Protein AF-A0A5D6XPL4-F1 (afdb_monomer)

Nearest PDB structures (foldseek):
  6yal-assembly1_X  TM=5.659E-01  e=4.174E-01  Oryctolagus cuniculus

Secondary structure (DSSP, 8-state):
-PPPTTSS------HHHHHHHHHHHHHHHHHHHHHHHHHHHTTT---TTTEEEEEEETTEEEEEE-HHHHTTS----HHHHT-TT-TT-----------------------------------------PPPP-TTB-TTT--B---SSSS----EEE-TTT--EEEGGGEEEEEEEEEE-TTS-EEEEEEEEE---------

Solvent-accessible surface area (backbone atoms only — not comparable to full-atom values): 13877 Å² total; per-residue (Å²): 122,81,74,59,91,76,73,64,73,86,82,83,72,53,73,68,52,50,52,48,52,52,51,52,54,51,48,55,51,51,52,53,48,52,53,50,51,50,34,54,74,57,72,66,59,77,65,65,90,46,37,45,79,76,48,74,57,93,93,47,73,43,68,42,77,36,71,80,47,60,67,73,72,51,74,68,58,76,78,62,65,76,57,83,72,75,83,85,79,80,89,81,87,85,83,84,88,86,91,81,88,83,86,91,79,90,86,84,88,86,86,86,82,88,84,87,81,84,86,83,91,84,87,87,80,90,84,81,89,68,80,76,74,70,91,45,41,11,80,55,75,66,47,70,57,77,78,81,91,70,98,72,84,69,53,74,42,55,14,70,73,79,63,49,56,23,40,56,91,31,44,43,79,45,77,40,77,78,47,70,45,96,88,67,50,71,42,69,45,79,44,38,32,63,50,84,55,88,77,78,81,76,128

Structure (mmCIF, N/CA/C/O backbone):
data_AF-A0A5D6XPL4-F1
#
_entry.id   AF-A0A5D6XPL4-F1
#
loop_
_atom_site.group_PDB
_atom_site.id
_atom_site.type_symbol
_atom_site.label_atom_id
_atom_site.label_alt_id
_atom_site.label_comp_id
_atom_site.label_asym_id
_atom_site.label_entity_id
_atom_site.label_seq_id
_atom_site.pdbx_PDB_ins_code
_atom_site.Cartn_x
_atom_site.Cartn_y
_atom_site.Cartn_z
_atom_site.occupancy
_atom_site.B_iso_or_equiv
_atom_site.auth_seq_id
_atom_site.auth_comp_id
_atom_site.auth_asym_id
_atom_site.auth_atom_id
_atom_site.pdbx_PDB_model_num
ATOM 1 N N . MET A 1 1 ? 9.695 -20.838 4.519 1.00 50.19 1 MET A N 1
ATOM 2 C CA . MET A 1 1 ? 9.936 -20.947 3.066 1.00 50.19 1 MET A CA 1
ATOM 3 C C . MET A 1 1 ? 11.032 -19.948 2.769 1.00 50.19 1 MET A C 1
ATOM 5 O O . MET A 1 1 ? 10.790 -18.769 2.986 1.00 50.19 1 MET A O 1
ATOM 9 N N . ARG A 1 2 ? 12.244 -20.400 2.437 1.00 66.56 2 ARG A N 1
ATOM 10 C CA . ARG A 1 2 ? 13.233 -19.500 1.838 1.00 66.56 2 ARG A CA 1
ATOM 11 C C . ARG A 1 2 ? 12.831 -19.371 0.374 1.00 66.56 2 ARG A C 1
ATOM 13 O O . ARG A 1 2 ? 12.547 -20.394 -0.250 1.00 66.56 2 ARG A O 1
ATOM 20 N N . LEU A 1 3 ? 12.660 -18.141 -0.101 1.00 71.06 3 LEU A N 1
ATOM 21 C CA . LEU A 1 3 ? 12.562 -17.906 -1.537 1.00 71.06 3 LEU A CA 1
ATOM 22 C C . LEU A 1 3 ? 13.877 -18.423 -2.148 1.00 71.06 3 LEU A C 1
ATOM 24 O O . LEU A 1 3 ? 14.915 -18.216 -1.519 1.00 71.06 3 LEU A O 1
ATOM 28 N N . PRO A 1 4 ? 13.845 -19.148 -3.280 1.00 80.94 4 PRO A N 1
ATOM 29 C CA . PRO A 1 4 ? 15.061 -19.464 -4.025 1.00 80.94 4 PRO A CA 1
ATOM 30 C C . PRO A 1 4 ? 15.897 -18.198 -4.239 1.00 80.94 4 PRO A C 1
ATOM 32 O O . PRO A 1 4 ? 15.315 -17.126 -4.396 1.00 80.94 4 PRO A O 1
ATOM 35 N N . ASP A 1 5 ? 17.225 -18.312 -4.261 1.00 73.00 5 ASP A N 1
ATOM 36 C CA . ASP A 1 5 ? 18.104 -17.137 -4.392 1.00 73.00 5 ASP A CA 1
ATOM 37 C C . ASP A 1 5 ? 17.846 -16.348 -5.696 1.00 73.00 5 ASP A C 1
ATOM 39 O O . ASP A 1 5 ? 18.024 -15.137 -5.728 1.00 73.00 5 ASP A O 1
ATOM 43 N N . GLU A 1 6 ? 17.276 -16.995 -6.719 1.00 72.69 6 GLU A N 1
ATOM 44 C CA . GLU A 1 6 ? 16.859 -16.393 -8.000 1.00 72.69 6 GLU A CA 1
ATOM 45 C C . GLU A 1 6 ? 15.400 -15.885 -8.023 1.00 72.69 6 GLU A C 1
ATOM 47 O O . GLU A 1 6 ? 14.846 -15.567 -9.074 1.00 72.69 6 GLU A O 1
ATOM 52 N N . ALA A 1 7 ? 14.705 -15.854 -6.882 1.00 80.06 7 ALA A N 1
ATOM 53 C CA . ALA A 1 7 ? 13.284 -15.492 -6.843 1.00 80.06 7 ALA A CA 1
ATOM 54 C C . ALA A 1 7 ? 13.019 -13.987 -7.028 1.00 80.06 7 ALA A C 1
ATOM 56 O O . ALA A 1 7 ? 11.875 -13.593 -7.264 1.00 80.06 7 ALA A O 1
ATOM 57 N N . MET A 1 8 ? 14.054 -13.153 -6.921 1.00 76.56 8 MET A N 1
ATOM 58 C CA . MET A 1 8 ? 14.028 -11.748 -7.319 1.00 76.56 8 MET A CA 1
ATOM 59 C C . MET A 1 8 ? 15.198 -11.492 -8.269 1.00 76.56 8 MET A C 1
ATOM 61 O O . MET A 1 8 ? 16.330 -11.390 -7.802 1.00 76.56 8 MET A O 1
ATOM 65 N N . PRO A 1 9 ? 14.942 -11.388 -9.583 1.00 82.12 9 PRO A N 1
ATOM 66 C CA . PRO A 1 9 ? 15.982 -11.074 -10.548 1.00 82.12 9 PRO A CA 1
ATOM 67 C C . PRO A 1 9 ? 16.656 -9.743 -10.214 1.00 82.12 9 PRO A C 1
ATOM 69 O O . PRO A 1 9 ? 15.981 -8.774 -9.853 1.00 82.12 9 PRO A O 1
ATOM 72 N N . THR A 1 10 ? 17.976 -9.682 -10.383 1.00 83.69 10 THR A N 1
ATOM 73 C CA . THR A 1 10 ? 18.721 -8.424 -10.316 1.00 83.69 10 THR A CA 1
ATOM 74 C C . THR A 1 10 ? 18.187 -7.472 -11.382 1.00 83.69 10 THR A C 1
ATOM 76 O O . THR A 1 10 ? 18.241 -7.759 -12.578 1.00 83.69 10 THR A O 1
ATOM 79 N N . LEU A 1 11 ? 17.645 -6.342 -10.938 1.00 87.12 11 LEU A N 1
ATOM 80 C CA . LEU A 1 11 ? 17.133 -5.300 -11.814 1.00 87.12 11 LEU A CA 1
ATOM 81 C C . LEU A 1 11 ? 18.302 -4.410 -12.248 1.00 87.12 11 LEU A C 1
ATOM 83 O O . LEU A 1 11 ? 18.904 -3.734 -11.415 1.00 87.12 11 LEU A O 1
ATOM 87 N N . TYR A 1 12 ? 18.613 -4.405 -13.540 1.00 91.69 12 TYR A N 1
ATOM 88 C CA . TYR A 1 12 ? 19.580 -3.477 -14.121 1.00 91.69 12 TYR A CA 1
ATOM 89 C C . TYR A 1 12 ? 18.816 -2.300 -14.711 1.00 91.69 12 TYR A C 1
ATOM 91 O O . TYR A 1 12 ? 18.101 -2.467 -15.696 1.00 91.69 12 TYR A O 1
ATOM 99 N N . LEU A 1 13 ? 18.946 -1.135 -14.085 1.00 94.00 13 LEU A N 1
ATOM 100 C CA . LEU A 1 13 ? 18.369 0.103 -14.588 1.00 94.00 13 LEU A CA 1
ATOM 101 C C . LEU A 1 13 ? 19.419 0.856 -15.398 1.00 94.00 13 LEU A C 1
ATOM 103 O O . LEU A 1 13 ? 20.596 0.909 -15.043 1.00 94.00 13 LEU A O 1
ATOM 107 N N . THR A 1 14 ? 18.992 1.440 -16.507 1.00 97.19 14 THR A N 1
ATOM 108 C CA . THR A 1 14 ? 19.786 2.449 -17.202 1.00 97.19 14 THR A CA 1
ATOM 109 C C . THR A 1 14 ? 19.817 3.736 -16.378 1.00 97.19 14 THR A C 1
ATOM 111 O O . THR A 1 14 ? 18.916 4.007 -15.586 1.00 97.19 14 THR A O 1
ATOM 114 N N . ARG A 1 15 ? 20.824 4.586 -16.603 1.00 97.00 15 ARG A N 1
ATOM 115 C CA . ARG A 1 15 ? 20.934 5.882 -15.914 1.00 97.00 15 ARG A CA 1
ATOM 116 C C . ARG A 1 15 ? 19.673 6.742 -16.064 1.00 97.00 15 ARG A C 1
ATOM 118 O O . ARG A 1 15 ? 19.281 7.427 -15.126 1.00 97.00 15 ARG A O 1
ATOM 125 N N . ASP A 1 16 ? 19.039 6.706 -17.233 1.00 97.25 16 ASP A N 1
ATOM 126 C CA . ASP A 1 16 ? 17.820 7.474 -17.490 1.00 97.25 16 ASP A CA 1
ATOM 127 C C . ASP A 1 16 ? 16.627 6.937 -16.689 1.00 97.25 16 ASP A C 1
ATOM 129 O O . ASP A 1 16 ? 15.829 7.721 -16.173 1.00 97.25 16 ASP A O 1
ATOM 133 N N . GLU A 1 17 ? 16.525 5.616 -16.529 1.00 97.44 17 GLU A N 1
ATOM 134 C CA . GLU A 1 17 ? 15.505 4.986 -15.686 1.00 97.44 17 GLU A CA 1
ATOM 135 C C . GLU A 1 17 ? 15.751 5.261 -14.201 1.00 97.44 17 GLU A C 1
ATOM 137 O O . GLU A 1 17 ? 14.807 5.588 -13.484 1.00 97.44 17 GLU A O 1
ATOM 142 N N . GLU A 1 18 ? 17.002 5.201 -13.739 1.00 97.50 18 GLU A N 1
ATOM 143 C CA . GLU A 1 18 ? 17.368 5.577 -12.367 1.00 97.50 18 GLU A CA 1
ATOM 144 C C . GLU A 1 18 ? 16.947 7.020 -12.065 1.00 97.50 18 GLU A C 1
ATOM 146 O O . GLU A 1 18 ? 16.253 7.277 -11.080 1.00 97.50 18 GLU A O 1
ATOM 151 N N . LEU A 1 19 ? 17.277 7.953 -12.964 1.00 97.88 19 LEU A N 1
ATOM 152 C CA . LEU A 1 19 ? 16.873 9.355 -12.849 1.00 97.88 19 LEU A CA 1
ATOM 153 C C . LEU A 1 19 ? 15.351 9.536 -12.925 1.00 97.88 19 LEU A C 1
ATOM 155 O O . LEU A 1 19 ? 14.798 10.445 -12.303 1.00 97.88 19 LEU A O 1
ATOM 159 N N . ALA A 1 20 ? 14.645 8.714 -13.705 1.00 96.81 20 A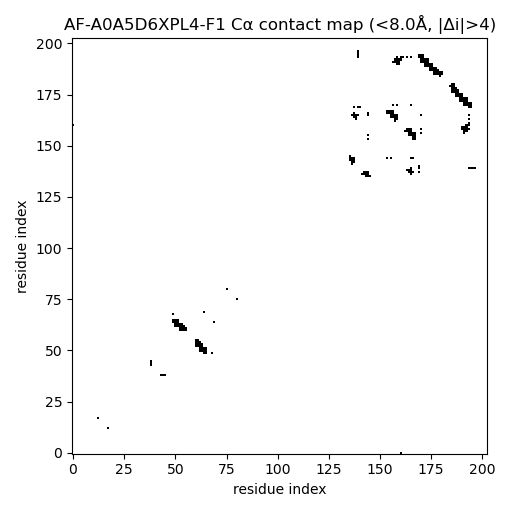LA A N 1
ATOM 160 C CA . ALA A 1 20 ? 13.186 8.738 -13.755 1.00 96.81 20 ALA A CA 1
ATOM 161 C C . ALA A 1 20 ? 12.572 8.287 -12.422 1.00 96.81 20 ALA A C 1
ATOM 163 O O . ALA A 1 20 ? 11.673 8.959 -11.914 1.00 96.81 20 ALA A O 1
ATOM 164 N N . VAL A 1 21 ? 13.090 7.209 -11.827 1.00 97.06 21 VAL A N 1
ATOM 165 C CA . VAL A 1 21 ? 12.649 6.708 -10.517 1.00 97.06 21 VAL A CA 1
ATOM 166 C C . VAL A 1 21 ? 12.937 7.727 -9.418 1.00 97.06 21 VAL A C 1
ATOM 168 O O . VAL A 1 21 ? 12.058 8.005 -8.603 1.00 97.06 21 VAL A O 1
ATOM 171 N N . GLU A 1 22 ? 14.129 8.325 -9.406 1.00 98.00 22 GLU A N 1
ATOM 172 C CA . GLU A 1 22 ? 14.501 9.350 -8.425 1.00 98.00 22 GLU A CA 1
ATOM 173 C C . GLU A 1 22 ? 13.576 10.572 -8.502 1.00 98.00 22 GLU A C 1
ATOM 175 O O . GLU A 1 22 ? 13.084 11.066 -7.481 1.00 98.00 22 GLU A O 1
ATOM 180 N N . ARG A 1 23 ? 13.289 11.040 -9.719 1.00 97.69 23 ARG A N 1
ATOM 181 C CA . ARG A 1 23 ? 12.375 12.162 -9.956 1.00 97.69 23 ARG A CA 1
ATOM 182 C C . ARG A 1 23 ? 10.966 11.864 -9.461 1.00 97.69 23 ARG A C 1
ATOM 184 O O . ARG A 1 23 ? 10.374 12.717 -8.806 1.00 97.69 23 ARG A O 1
ATOM 191 N N . GLU A 1 24 ? 10.447 10.674 -9.749 1.00 97.38 24 GLU A N 1
ATOM 192 C CA . GLU A 1 24 ? 9.116 10.262 -9.298 1.00 97.38 24 GLU A CA 1
ATOM 193 C C . GLU A 1 24 ? 9.065 10.169 -7.768 1.00 97.38 24 GLU A C 1
ATOM 195 O O . GLU A 1 24 ? 8.165 10.719 -7.135 1.00 97.38 24 GLU A O 1
ATOM 200 N N . ALA A 1 25 ? 10.078 9.556 -7.149 1.00 98.31 25 ALA A N 1
ATOM 201 C CA . ALA A 1 25 ? 10.180 9.476 -5.695 1.00 98.31 25 ALA A CA 1
ATOM 202 C C . ALA A 1 25 ? 10.211 10.874 -5.051 1.00 98.31 25 ALA A C 1
ATOM 204 O O . ALA A 1 25 ? 9.496 11.131 -4.080 1.00 98.31 25 ALA A O 1
ATOM 205 N N . SER A 1 26 ? 10.978 11.798 -5.632 1.00 97.44 26 SER A N 1
ATOM 206 C CA . SER A 1 26 ? 11.064 13.189 -5.180 1.00 97.44 26 SER A CA 1
ATOM 207 C C . SER A 1 26 ? 9.730 13.921 -5.334 1.00 97.44 26 SER A C 1
ATOM 209 O O . SER A 1 26 ? 9.318 14.651 -4.432 1.00 97.44 26 SER A O 1
ATOM 211 N N . ALA A 1 27 ? 9.019 13.698 -6.442 1.00 96.69 27 ALA A N 1
ATOM 212 C CA . ALA A 1 27 ? 7.705 14.282 -6.688 1.00 96.69 27 ALA A CA 1
ATOM 213 C C . ALA A 1 27 ? 6.677 13.828 -5.643 1.00 96.69 27 ALA A C 1
ATOM 215 O O . ALA A 1 27 ? 6.003 14.672 -5.055 1.00 96.69 27 ALA A O 1
ATOM 216 N N . VAL A 1 28 ? 6.622 12.528 -5.328 1.00 97.19 28 VAL A N 1
ATOM 217 C CA . VAL A 1 28 ? 5.717 11.983 -4.299 1.00 97.19 28 VAL A CA 1
ATOM 218 C C . VAL A 1 28 ? 6.011 12.578 -2.920 1.00 97.19 28 VAL A C 1
ATOM 220 O O . VAL A 1 28 ? 5.085 12.897 -2.167 1.00 97.19 28 VAL A O 1
ATOM 223 N N . VAL A 1 29 ? 7.291 12.757 -2.575 1.00 97.62 29 VAL A N 1
ATOM 224 C CA . VAL A 1 29 ? 7.694 13.391 -1.311 1.00 97.62 29 VAL A CA 1
ATOM 225 C C . VAL A 1 29 ? 7.219 14.841 -1.260 1.00 97.62 29 VAL A C 1
ATOM 227 O O . VAL A 1 29 ? 6.602 15.239 -0.270 1.00 97.62 29 VAL A O 1
ATOM 230 N N . MET A 1 30 ? 7.455 15.614 -2.323 1.00 95.69 30 MET A N 1
ATOM 231 C CA . MET A 1 30 ? 7.023 17.012 -2.397 1.00 95.69 30 MET A CA 1
ATOM 232 C C . MET A 1 30 ? 5.500 17.147 -2.343 1.00 95.69 30 MET A C 1
ATOM 234 O O . MET A 1 30 ? 4.992 17.973 -1.590 1.00 95.69 30 MET A O 1
ATOM 238 N N . GLU A 1 31 ? 4.762 16.319 -3.084 1.00 93.44 31 GLU A N 1
ATOM 239 C CA . GLU A 1 31 ? 3.296 16.317 -3.072 1.00 93.44 31 GLU A CA 1
ATOM 240 C C . GLU A 1 31 ? 2.756 16.003 -1.671 1.00 93.44 31 GLU A C 1
ATOM 242 O O . GLU A 1 31 ? 1.884 16.705 -1.155 1.00 93.44 31 GLU A O 1
ATOM 247 N N . THR A 1 32 ? 3.319 14.984 -1.014 1.00 95.69 32 THR A N 1
ATOM 248 C CA . THR A 1 32 ? 2.914 14.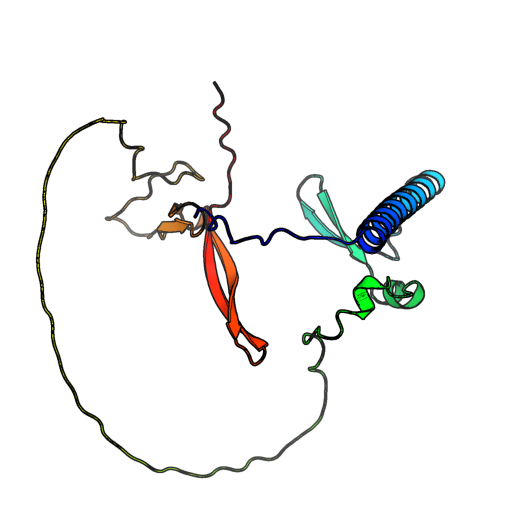591 0.341 1.00 95.69 32 THR A CA 1
ATOM 249 C C . THR A 1 32 ? 3.211 15.697 1.356 1.00 95.69 32 THR A C 1
ATOM 251 O O . THR A 1 32 ? 2.381 15.970 2.228 1.00 95.69 32 THR A O 1
ATOM 254 N N . ALA A 1 33 ? 4.369 16.356 1.241 1.00 96.19 33 ALA A N 1
ATOM 255 C CA . ALA A 1 33 ? 4.741 17.483 2.090 1.00 96.19 33 ALA A CA 1
ATOM 256 C C . ALA A 1 33 ? 3.799 18.678 1.881 1.00 96.19 33 ALA A C 1
ATOM 258 O O . ALA A 1 33 ? 3.246 19.190 2.852 1.00 96.19 33 ALA A O 1
ATOM 259 N N . ALA A 1 34 ? 3.523 19.054 0.630 1.00 93.88 34 ALA A N 1
ATOM 260 C CA . ALA A 1 34 ? 2.605 20.140 0.299 1.00 93.88 34 ALA A CA 1
ATOM 261 C C . ALA A 1 34 ? 1.176 19.863 0.801 1.00 93.88 34 ALA A C 1
ATOM 263 O O . ALA A 1 34 ? 0.536 20.735 1.392 1.00 93.88 34 ALA A O 1
ATOM 264 N N . ALA A 1 35 ? 0.677 18.632 0.639 1.00 87.75 35 ALA A N 1
ATOM 265 C CA . ALA A 1 35 ? -0.625 18.230 1.169 1.00 87.75 35 ALA A CA 1
ATOM 266 C C . ALA A 1 35 ? -0.671 18.309 2.707 1.00 87.75 35 ALA A C 1
ATOM 268 O O . ALA A 1 35 ? -1.681 18.726 3.284 1.00 87.75 35 ALA A O 1
ATOM 269 N N . PHE A 1 36 ? 0.421 17.940 3.383 1.00 92.75 36 PHE A N 1
ATOM 270 C CA . PHE A 1 36 ? 0.543 18.073 4.833 1.00 92.75 36 PHE A CA 1
ATOM 271 C C . PHE A 1 36 ? 0.579 19.542 5.278 1.00 92.75 36 PHE A C 1
ATOM 273 O O . PHE A 1 36 ? -0.135 19.909 6.211 1.00 92.75 36 PHE A O 1
ATOM 280 N N . GLU A 1 37 ? 1.349 20.394 4.603 1.00 94.12 37 GLU A N 1
ATOM 281 C CA . GLU A 1 37 ? 1.409 21.834 4.877 1.00 94.12 37 GLU A CA 1
ATOM 282 C C . GLU A 1 37 ? 0.048 22.504 4.677 1.00 94.12 37 GLU A C 1
ATOM 284 O O . GLU A 1 37 ? -0.404 23.241 5.553 1.00 94.12 37 GLU A O 1
ATOM 289 N N . ALA A 1 38 ? -0.665 22.176 3.596 1.00 88.81 38 ALA A N 1
ATOM 290 C CA . ALA A 1 38 ? -2.026 22.650 3.357 1.00 88.81 38 ALA A CA 1
ATOM 291 C C . ALA A 1 38 ? -2.994 22.205 4.467 1.00 88.81 38 ALA A C 1
ATOM 293 O O . ALA A 1 38 ? -3.824 22.990 4.931 1.00 88.81 38 ALA A O 1
ATOM 294 N N . PHE A 1 39 ? -2.868 20.965 4.951 1.00 88.38 39 PHE A N 1
ATOM 295 C CA . PHE A 1 39 ? -3.649 20.476 6.087 1.00 88.38 39 PHE A CA 1
ATOM 296 C C . PHE A 1 39 ? -3.338 21.245 7.380 1.00 88.38 39 PHE A C 1
ATOM 298 O O . PHE A 1 39 ? -4.255 21.573 8.138 1.00 88.38 39 PHE A O 1
ATOM 305 N N . VAL A 1 40 ? -2.065 21.558 7.637 1.00 92.81 40 VAL A N 1
ATOM 306 C CA . VAL A 1 40 ? -1.654 22.363 8.796 1.00 92.81 40 VAL A CA 1
ATOM 307 C C . VAL A 1 40 ? -2.180 23.795 8.678 1.00 92.81 40 VAL A C 1
ATOM 309 O O . VAL A 1 40 ? -2.777 24.286 9.638 1.00 92.81 40 VAL A O 1
ATOM 312 N N . ALA A 1 41 ? -2.034 24.428 7.512 1.00 92.50 41 ALA A N 1
ATOM 313 C CA . ALA A 1 41 ? -2.534 25.773 7.229 1.00 92.50 41 ALA A CA 1
ATOM 314 C C . ALA A 1 41 ? -4.065 25.863 7.359 1.00 92.50 41 ALA A C 1
ATOM 316 O O . ALA A 1 41 ? -4.589 26.835 7.896 1.00 92.50 41 ALA A O 1
ATOM 317 N N . GLY A 1 42 ? -4.787 24.808 6.967 1.00 87.62 42 GLY A N 1
ATOM 318 C CA . GLY A 1 42 ? -6.236 24.663 7.140 1.00 87.62 42 GLY A CA 1
ATOM 319 C C . GLY A 1 42 ? -6.689 24.341 8.571 1.00 87.62 42 GLY A C 1
ATOM 320 O O . GLY A 1 42 ? -7.780 23.801 8.763 1.00 87.62 42 GLY A O 1
ATOM 321 N N . GLY A 1 43 ? -5.854 24.594 9.583 1.00 93.44 43 GLY A N 1
ATOM 322 C CA . GLY A 1 43 ? -6.195 24.372 10.989 1.00 93.44 43 GLY A CA 1
ATOM 323 C C . GLY A 1 43 ? -6.331 22.896 11.367 1.00 93.44 43 GLY A C 1
ATOM 324 O O . GLY A 1 43 ? -7.051 22.565 12.309 1.00 93.44 43 GLY A O 1
ATOM 325 N N . ARG A 1 44 ? -5.663 21.993 10.634 1.00 91.44 44 ARG A N 1
ATOM 326 C CA . ARG A 1 44 ? -5.716 20.534 10.843 1.00 91.44 44 ARG A CA 1
ATOM 327 C C . ARG A 1 44 ? -7.139 19.970 10.735 1.00 91.44 44 ARG A C 1
ATOM 329 O O . ARG A 1 44 ? -7.480 18.964 11.364 1.00 91.44 44 ARG A O 1
ATOM 336 N N . ALA A 1 45 ? -7.986 20.614 9.933 1.00 87.81 45 ALA A N 1
ATOM 337 C CA . ALA A 1 45 ? -9.348 20.172 9.691 1.00 87.81 45 ALA A CA 1
ATOM 338 C C . ALA A 1 45 ? -9.376 19.056 8.637 1.00 87.81 45 ALA A C 1
ATOM 340 O O . ALA A 1 45 ? -8.971 19.233 7.491 1.00 87.81 45 ALA A O 1
ATOM 341 N N . PHE A 1 46 ? -9.888 17.883 9.014 1.00 86.12 46 PHE A N 1
ATOM 342 C CA . PHE A 1 46 ? -10.040 16.769 8.080 1.00 86.12 46 PHE A CA 1
ATOM 343 C C . PHE A 1 46 ? -11.252 16.988 7.147 1.00 86.12 46 PHE A C 1
ATOM 345 O O . PHE A 1 46 ? -12.369 17.170 7.652 1.00 86.12 46 PHE A O 1
ATOM 352 N N . PRO A 1 47 ? -11.102 16.915 5.809 1.00 84.69 47 PRO A N 1
ATOM 353 C CA . PRO A 1 47 ? -12.190 17.188 4.867 1.00 84.69 47 PRO A CA 1
ATOM 354 C C . PRO A 1 47 ? -13.244 16.059 4.819 1.00 84.69 47 PRO A C 1
ATOM 356 O O . PRO A 1 47 ? -13.283 15.217 3.920 1.00 84.69 47 PRO A O 1
ATOM 359 N N . LYS A 1 48 ? -14.178 16.059 5.783 1.00 85.44 48 LYS A N 1
ATOM 360 C CA . LYS A 1 48 ? -15.255 15.049 5.948 1.00 85.44 48 LYS A CA 1
ATOM 361 C C . LYS A 1 48 ? -16.187 14.897 4.734 1.00 85.44 48 LYS A C 1
ATOM 363 O O . LYS A 1 48 ? -16.812 13.847 4.548 1.00 85.44 48 LYS A O 1
ATOM 368 N N . HIS A 1 49 ? -16.324 15.945 3.923 1.00 85.31 49 HIS A N 1
ATOM 369 C CA . HIS A 1 49 ? -17.166 15.923 2.725 1.00 85.31 49 HIS A CA 1
ATOM 370 C C . HIS A 1 49 ? -16.499 15.190 1.55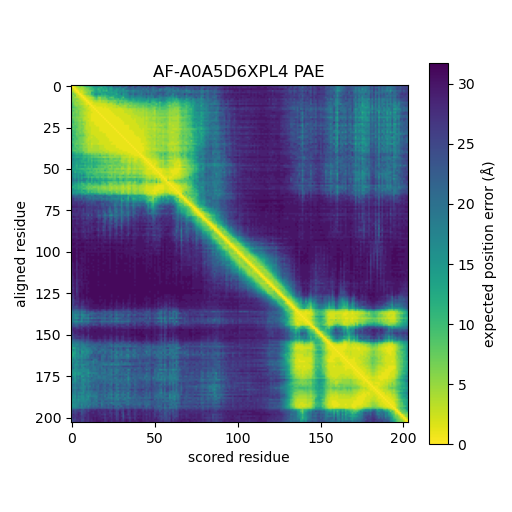2 1.00 85.31 49 HIS A C 1
ATOM 372 O O . HIS A 1 49 ? -17.215 14.698 0.687 1.00 85.31 49 HIS A O 1
ATOM 378 N N . GLN A 1 50 ? -15.168 15.047 1.557 1.00 85.81 50 GLN A N 1
ATOM 379 C CA . GLN A 1 50 ? -14.393 14.344 0.523 1.00 85.81 50 GLN A CA 1
ATOM 380 C C . GLN A 1 50 ? -14.097 12.897 0.924 1.00 85.81 50 GLN A C 1
ATOM 382 O O . GLN A 1 50 ? -14.053 12.003 0.080 1.00 85.81 50 GLN A O 1
ATOM 387 N N . TRP A 1 51 ? -13.976 12.637 2.226 1.00 90.31 51 TRP A N 1
ATOM 388 C CA . TRP A 1 51 ? -13.562 11.343 2.758 1.00 90.31 51 TRP A CA 1
ATOM 389 C C . TRP A 1 51 ? -14.651 10.720 3.631 1.00 90.31 51 TRP A C 1
ATOM 391 O O . TRP A 1 51 ? -15.281 11.379 4.454 1.00 90.31 51 TRP A O 1
ATOM 401 N N . LYS A 1 52 ? -14.893 9.417 3.465 1.00 92.50 52 LYS A N 1
ATOM 402 C CA . LYS A 1 52 ? -15.796 8.632 4.316 1.00 92.50 52 LYS A CA 1
ATOM 403 C C . LYS A 1 52 ? -14.968 7.714 5.209 1.00 92.50 52 LYS A C 1
ATOM 405 O O . LYS A 1 52 ? -14.185 6.917 4.698 1.00 92.50 52 LYS A O 1
ATOM 410 N N . GLN A 1 53 ? -15.181 7.778 6.521 1.00 93.19 53 GLN A N 1
ATOM 411 C CA . GLN A 1 53 ? -14.593 6.821 7.459 1.00 93.19 53 GLN A CA 1
ATOM 412 C C . GLN A 1 53 ? -15.170 5.425 7.194 1.00 93.19 53 GLN A C 1
ATOM 414 O O . GLN A 1 53 ? -16.385 5.255 7.086 1.00 93.19 53 GLN A O 1
ATOM 419 N N . VAL A 1 54 ? -14.295 4.436 7.042 1.00 96.00 54 VAL A N 1
ATOM 420 C CA . VAL A 1 54 ? -14.668 3.044 6.741 1.00 96.00 54 VAL A CA 1
ATOM 421 C C . VAL A 1 54 ? -14.479 2.159 7.960 1.00 96.00 54 VAL A C 1
ATOM 423 O O . VAL A 1 54 ? -15.238 1.214 8.158 1.00 96.00 54 VAL A O 1
ATOM 426 N N . LYS A 1 55 ? -13.457 2.444 8.770 1.00 93.44 55 LYS A N 1
ATOM 427 C CA . LYS A 1 55 ? -13.118 1.617 9.920 1.00 93.44 55 LYS A CA 1
ATOM 428 C C . LYS A 1 55 ? -12.441 2.441 10.998 1.00 93.44 55 LYS A C 1
ATOM 430 O O . LYS A 1 55 ? -11.641 3.320 10.696 1.00 93.44 55 LYS A O 1
ATOM 435 N N . GLU A 1 56 ? -12.738 2.106 12.241 1.00 96.38 56 GLU A N 1
ATOM 436 C CA . GLU A 1 56 ? -12.041 2.615 13.415 1.00 96.38 56 GLU A CA 1
ATOM 437 C C . GLU A 1 56 ? -11.633 1.430 14.278 1.00 96.38 56 GLU A C 1
ATOM 439 O O . GLU A 1 56 ? -12.399 0.478 14.452 1.00 96.38 56 GLU A O 1
ATOM 444 N N . ARG A 1 57 ? -10.390 1.440 14.752 1.00 93.69 57 ARG A N 1
ATOM 445 C CA . ARG A 1 57 ? -9.889 0.439 15.688 1.00 93.69 57 ARG A CA 1
ATOM 446 C C . ARG A 1 57 ? -8.887 1.099 16.622 1.00 93.69 57 ARG A C 1
ATOM 448 O O . ARG A 1 57 ? -7.822 1.516 16.172 1.00 93.69 57 ARG A O 1
ATOM 455 N N . ALA A 1 58 ? -9.212 1.125 17.915 1.00 93.31 58 ALA A N 1
ATOM 456 C CA . ALA A 1 58 ? -8.458 1.875 18.918 1.00 93.31 58 ALA A CA 1
ATOM 457 C C . ALA A 1 58 ? -8.293 3.343 18.477 1.00 93.31 58 ALA A C 1
ATOM 459 O O . ALA A 1 58 ? -9.294 4.005 18.229 1.00 93.31 58 ALA A O 1
ATOM 460 N N . SER A 1 59 ? -7.060 3.829 18.331 1.00 89.25 59 SER A N 1
ATOM 461 C CA . SER A 1 59 ? -6.741 5.190 17.882 1.00 89.25 59 SER A CA 1
ATOM 462 C C . SER A 1 59 ? -6.648 5.353 16.359 1.00 89.25 59 SER A C 1
ATOM 464 O O . SER A 1 59 ? -6.458 6.468 15.877 1.00 89.25 59 SER A O 1
ATOM 466 N N . PHE A 1 60 ? -6.780 4.275 15.578 1.00 92.00 60 PHE A N 1
ATOM 467 C CA . PHE A 1 60 ? -6.632 4.335 14.125 1.00 92.00 60 PHE A CA 1
ATOM 468 C C . PHE A 1 60 ? -7.981 4.489 13.428 1.00 92.00 60 PHE A C 1
ATOM 470 O O . PHE A 1 60 ? -8.880 3.658 13.594 1.00 92.00 60 PHE A O 1
ATOM 477 N N . ARG A 1 61 ? -8.085 5.513 12.576 1.00 93.31 61 ARG A N 1
ATOM 478 C CA . ARG A 1 61 ? -9.223 5.742 11.679 1.00 93.31 61 ARG A CA 1
ATOM 479 C C . ARG A 1 61 ? -8.785 5.566 10.234 1.00 93.31 61 ARG A C 1
ATOM 481 O O . ARG A 1 61 ? -7.840 6.200 9.782 1.00 93.31 61 ARG A O 1
ATOM 488 N N . VAL A 1 62 ? -9.492 4.705 9.514 1.00 94.06 62 VAL A N 1
ATOM 489 C CA . VAL A 1 62 ? -9.274 4.438 8.092 1.00 94.06 62 VAL A CA 1
ATOM 490 C C . VAL A 1 62 ? -10.370 5.132 7.300 1.00 94.06 62 VAL A C 1
ATOM 492 O O . VAL A 1 62 ? -11.561 4.921 7.556 1.00 94.06 62 VAL A O 1
ATOM 495 N N . TYR A 1 63 ? -9.969 5.921 6.310 1.00 92.94 63 TYR A N 1
ATOM 496 C CA . TYR A 1 63 ? -10.866 6.655 5.426 1.00 92.94 63 TYR A CA 1
ATOM 497 C C . TYR A 1 63 ? -10.709 6.181 3.984 1.00 92.94 63 TYR A C 1
ATOM 499 O O . TYR A 1 63 ? -9.677 5.640 3.600 1.00 92.94 63 TYR A O 1
ATOM 507 N N . ARG A 1 64 ? -11.747 6.398 3.179 1.00 92.31 64 ARG A N 1
ATOM 508 C CA . ARG A 1 64 ? -11.691 6.271 1.719 1.00 92.31 64 ARG A CA 1
ATOM 509 C C . ARG A 1 64 ? -12.237 7.534 1.069 1.00 92.31 64 ARG A C 1
ATOM 511 O O . ARG A 1 64 ? -13.173 8.132 1.612 1.00 92.31 64 ARG A O 1
ATOM 518 N N . SER A 1 65 ? -11.706 7.903 -0.089 1.00 91.69 65 SER A N 1
ATOM 519 C CA . SER A 1 65 ? -12.237 9.012 -0.878 1.00 91.69 65 SER A CA 1
ATOM 520 C C . SER A 1 65 ? -13.658 8.700 -1.365 1.00 91.69 65 SER A C 1
ATOM 522 O O . SER A 1 65 ? -14.064 7.543 -1.549 1.00 91.69 65 SER A O 1
ATOM 524 N N . ARG A 1 66 ? -14.478 9.738 -1.519 1.00 88.00 66 ARG A N 1
ATOM 525 C CA . ARG A 1 66 ? -15.800 9.643 -2.143 1.00 88.00 66 ARG A CA 1
ATOM 526 C C . ARG A 1 66 ? -15.632 9.745 -3.655 1.00 88.00 66 ARG A C 1
ATOM 528 O O . ARG A 1 66 ? -14.883 10.578 -4.148 1.00 88.00 66 ARG A O 1
ATOM 535 N N . ARG A 1 67 ? -16.376 8.922 -4.398 1.00 80.06 67 ARG A N 1
ATOM 536 C CA . ARG A 1 67 ? -16.290 8.853 -5.869 1.00 80.06 67 ARG A CA 1
ATOM 537 C C . ARG A 1 67 ? -16.587 10.182 -6.572 1.00 80.06 67 ARG A C 1
ATOM 539 O O . ARG A 1 67 ? -16.026 10.427 -7.624 1.00 80.06 67 ARG A O 1
ATOM 546 N N . SER A 1 68 ? -17.433 11.030 -5.985 1.00 68.50 68 SER A N 1
ATOM 547 C CA . SER A 1 68 ? -17.746 12.361 -6.522 1.00 68.50 68 SER A CA 1
ATOM 548 C C . SER A 1 68 ? -16.559 13.323 -6.481 1.00 68.50 68 SER A C 1
ATOM 550 O O . SER A 1 68 ? -16.510 14.243 -7.279 1.00 68.50 68 SER A O 1
ATOM 552 N N . PHE A 1 69 ? -15.616 13.103 -5.563 1.00 62.12 69 PHE A N 1
ATOM 553 C CA . PHE A 1 69 ? -14.405 13.906 -5.424 1.00 62.12 69 PHE A CA 1
ATOM 554 C C . PHE A 1 69 ? -13.260 13.326 -6.260 1.00 62.12 69 PHE A C 1
ATOM 556 O O . PHE A 1 69 ? -12.618 14.036 -7.021 1.00 62.12 69 PHE A O 1
ATOM 563 N N . ALA A 1 70 ? -13.093 11.999 -6.223 1.00 58.28 70 ALA A N 1
ATOM 564 C CA . ALA A 1 70 ? -12.103 11.306 -7.049 1.00 58.28 70 ALA A CA 1
ATOM 565 C C . ALA A 1 70 ? -12.320 11.497 -8.564 1.00 58.28 70 ALA A C 1
ATOM 567 O O . ALA A 1 70 ? -11.397 11.271 -9.327 1.00 58.28 70 ALA A O 1
ATOM 568 N N . ALA A 1 71 ? -13.522 11.882 -9.005 1.00 55.03 71 ALA A N 1
ATOM 569 C CA . ALA A 1 71 ? -13.814 12.172 -10.408 1.00 55.03 71 ALA A CA 1
ATOM 570 C C . ALA A 1 71 ? -13.526 13.629 -10.822 1.00 55.03 71 ALA A C 1
ATOM 572 O O . ALA A 1 71 ? -13.477 13.893 -1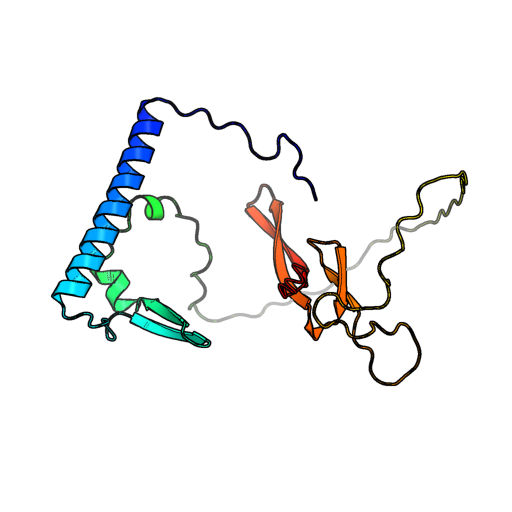2.017 1.00 55.03 71 ALA A O 1
ATOM 573 N N . MET A 1 72 ? -13.381 14.562 -9.870 1.00 52.50 72 MET A N 1
ATOM 574 C CA . MET A 1 72 ? -13.200 15.993 -10.163 1.00 52.50 72 MET A CA 1
ATOM 575 C C . MET A 1 72 ? -11.738 16.449 -10.082 1.00 52.50 72 MET A C 1
ATOM 577 O O . MET A 1 72 ? -11.357 17.307 -10.866 1.00 52.50 72 MET A O 1
ATOM 581 N N . ASP A 1 73 ? -10.919 15.835 -9.218 1.00 53.16 73 ASP A N 1
ATOM 582 C CA . ASP A 1 73 ? -9.489 16.175 -9.069 1.00 53.16 73 ASP A CA 1
ATOM 583 C C . ASP A 1 73 ? -8.528 15.126 -9.659 1.00 53.16 73 ASP A C 1
ATOM 585 O O . ASP A 1 73 ? -7.313 15.305 -9.635 1.00 53.16 73 ASP A O 1
ATOM 589 N N . ALA A 1 74 ? -9.035 14.020 -10.216 1.00 46.94 74 ALA A N 1
ATOM 590 C CA . ALA A 1 74 ? -8.176 13.042 -10.876 1.00 46.94 74 ALA A CA 1
ATOM 591 C C . ALA A 1 74 ? -7.925 13.435 -12.338 1.00 46.94 74 ALA A C 1
ATOM 593 O O . ALA A 1 74 ? -8.563 12.912 -13.252 1.00 46.94 74 ALA A O 1
ATOM 594 N N . ALA A 1 75 ? -6.893 14.245 -12.576 1.00 48.81 75 ALA A N 1
ATOM 595 C CA . ALA A 1 75 ? -5.938 13.774 -13.570 1.00 48.81 75 ALA A CA 1
ATOM 596 C C . ALA A 1 75 ? -5.384 12.460 -12.990 1.00 48.81 75 ALA A C 1
ATOM 598 O O . ALA A 1 75 ? -4.837 12.485 -11.884 1.00 48.81 75 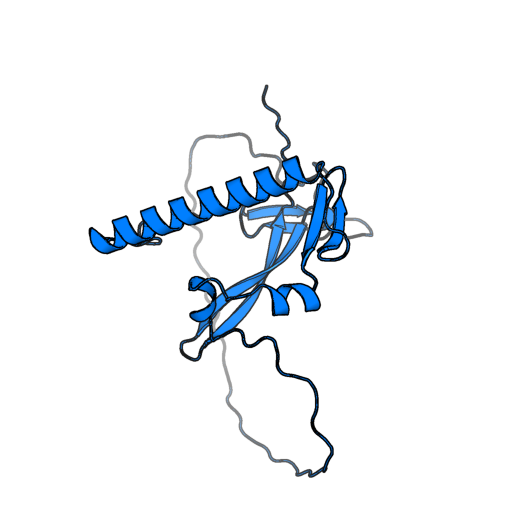ALA A O 1
ATOM 599 N N . PRO A 1 76 ? -5.621 11.293 -13.615 1.00 47.41 76 PRO A N 1
ATOM 600 C CA . PRO A 1 76 ? -5.067 10.056 -13.092 1.00 47.41 76 PRO A CA 1
ATOM 601 C C . PRO A 1 76 ? -3.552 10.254 -12.995 1.00 47.41 76 PRO A C 1
ATOM 603 O O . PRO A 1 76 ? -2.956 10.716 -13.974 1.00 47.41 76 PRO A O 1
ATOM 606 N N . PRO A 1 77 ? -2.915 9.950 -11.851 1.00 46.50 77 PRO A N 1
ATOM 607 C CA . PRO A 1 77 ? -1.467 9.968 -11.812 1.00 46.50 77 PRO A CA 1
ATOM 608 C C . PRO A 1 77 ? -0.991 9.023 -12.919 1.00 46.50 77 PRO A C 1
ATOM 610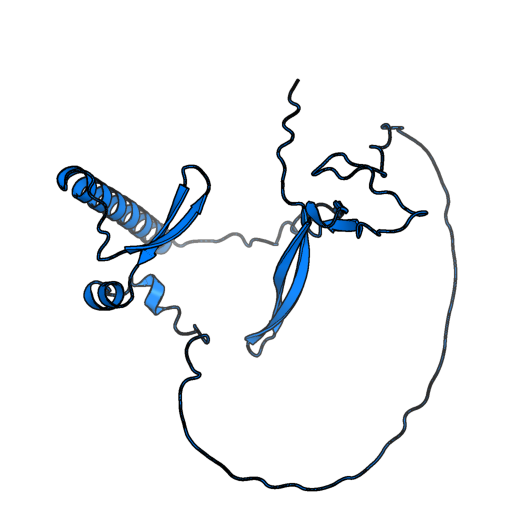 O O . PRO A 1 77 ? -1.582 7.955 -13.111 1.00 46.50 77 PRO A O 1
ATOM 613 N N . ALA A 1 78 ? -0.003 9.446 -13.709 1.00 49.28 78 ALA A N 1
ATOM 614 C CA . ALA A 1 78 ? 0.358 8.783 -14.965 1.00 49.28 78 ALA A CA 1
ATOM 615 C C . ALA A 1 78 ? 0.609 7.268 -14.793 1.00 49.28 78 ALA A C 1
ATOM 617 O O . ALA A 1 78 ? 0.342 6.488 -15.707 1.00 49.28 78 ALA A O 1
ATOM 618 N N . TYR A 1 79 ? 0.995 6.831 -13.589 1.00 50.84 79 TYR A N 1
ATOM 619 C CA . TYR A 1 79 ? 1.178 5.423 -13.236 1.00 50.84 79 TYR A CA 1
ATOM 620 C C . TYR A 1 79 ? -0.118 4.583 -13.166 1.00 50.84 79 TYR A C 1
ATOM 622 O O . TYR A 1 79 ? -0.060 3.368 -13.345 1.00 50.84 79 TYR A O 1
ATOM 630 N N . LEU A 1 80 ? -1.298 5.176 -12.933 1.00 46.00 80 LEU A N 1
ATOM 631 C CA . LEU A 1 80 ? -2.584 4.454 -12.933 1.00 46.00 80 LEU A CA 1
ATOM 632 C C . LEU A 1 80 ? -3.185 4.287 -14.335 1.00 46.00 80 LEU A C 1
ATOM 634 O O . LEU A 1 80 ? -4.091 3.471 -14.507 1.00 46.00 80 LEU A O 1
ATOM 638 N N . SER A 1 81 ? -2.679 5.003 -15.344 1.00 39.59 81 SER A N 1
ATOM 639 C CA . SER A 1 81 ? -3.131 4.846 -16.735 1.00 39.59 81 SER A CA 1
ATOM 640 C C . SER A 1 81 ? -2.679 3.509 -17.340 1.00 39.59 81 SER A C 1
ATOM 642 O O . SER A 1 81 ? -3.379 2.928 -18.167 1.00 39.59 81 SER A O 1
ATOM 644 N N . SER A 1 82 ? -1.563 2.952 -16.861 1.00 39.84 82 SER A N 1
ATOM 645 C CA . SER A 1 82 ? -1.030 1.668 -17.338 1.00 39.84 82 SER A CA 1
ATOM 646 C C . SER A 1 82 ? -1.739 0.447 -16.739 1.00 39.84 82 SER A C 1
ATOM 648 O O . SER A 1 82 ? -1.561 -0.669 -17.216 1.00 39.84 82 SER A O 1
ATOM 650 N N . ALA A 1 83 ? -2.604 0.638 -15.737 1.00 44.56 83 ALA A N 1
ATOM 651 C CA . ALA A 1 83 ? -3.469 -0.411 -15.204 1.00 44.56 83 ALA A CA 1
ATOM 652 C C . ALA A 1 83 ? -4.810 -0.485 -15.965 1.00 44.56 83 ALA A C 1
ATOM 654 O O . ALA A 1 83 ? -5.880 -0.627 -15.364 1.00 44.56 83 ALA A O 1
ATOM 655 N N . GLN A 1 84 ? -4.782 -0.423 -17.301 1.00 46.28 84 GLN A N 1
ATOM 656 C CA . GLN A 1 84 ? -5.917 -0.826 -18.138 1.00 46.28 84 GLN A CA 1
ATOM 657 C C . GLN A 1 84 ? -6.019 -2.356 -18.165 1.00 46.28 84 GLN A C 1
ATOM 659 O O . GLN A 1 84 ? -5.717 -3.030 -19.140 1.00 46.28 84 GLN A O 1
ATOM 664 N N . GLY A 1 85 ? -6.445 -2.897 -17.029 1.00 38.62 85 GLY A N 1
ATOM 665 C CA . GLY A 1 85 ? -6.723 -4.314 -16.826 1.00 38.62 85 GLY A CA 1
ATOM 666 C C . GLY A 1 85 ? -7.496 -4.584 -15.535 1.00 38.62 85 GLY A C 1
ATOM 667 O O . GLY A 1 85 ? -7.463 -5.694 -15.018 1.00 38.62 85 GLY A O 1
ATOM 668 N N . SER A 1 86 ? -8.180 -3.587 -14.958 1.00 38.69 86 SER A N 1
ATOM 669 C CA . SER A 1 86 ? -9.049 -3.815 -13.797 1.00 38.69 86 SER A CA 1
ATOM 670 C C . SER A 1 86 ? -10.409 -4.350 -14.251 1.00 38.69 86 SER A C 1
ATOM 672 O O . SER A 1 86 ? -11.344 -3.609 -14.554 1.00 38.69 86 SER A O 1
ATOM 674 N N . VAL A 1 87 ? -10.510 -5.678 -14.289 1.00 46.59 87 VAL A N 1
ATOM 675 C CA . VAL A 1 87 ? -11.683 -6.459 -14.724 1.00 46.59 87 VAL A CA 1
ATOM 676 C C . VAL A 1 87 ? -12.868 -6.400 -13.739 1.00 46.59 87 VAL A C 1
ATOM 678 O O . VAL A 1 87 ? -13.891 -7.047 -13.943 1.00 46.59 87 VAL A O 1
ATOM 681 N N . PHE A 1 88 ? -12.789 -5.620 -12.658 1.00 43.34 88 PHE A N 1
ATOM 682 C CA . PHE A 1 88 ? -13.747 -5.709 -11.545 1.00 43.34 88 PHE A CA 1
ATOM 683 C C . PHE A 1 88 ? -14.962 -4.772 -11.615 1.00 43.34 88 PHE A C 1
ATOM 685 O O . PHE A 1 88 ? -15.699 -4.661 -10.638 1.00 43.34 88 PHE A O 1
ATOM 692 N N . SER A 1 89 ? -15.230 -4.121 -12.751 1.00 41.81 89 SER A N 1
ATOM 693 C CA . SER A 1 89 ? -16.356 -3.177 -12.860 1.00 41.81 89 SER A CA 1
ATOM 694 C C . SER A 1 89 ? -17.222 -3.365 -14.105 1.00 41.81 89 SER A C 1
ATOM 696 O O . SER A 1 89 ? -17.468 -2.397 -14.814 1.00 41.81 89 SER A O 1
ATOM 698 N N . ARG A 1 90 ? -17.730 -4.575 -14.383 1.00 41.22 90 ARG A N 1
ATOM 699 C CA . ARG A 1 90 ? -18.844 -4.760 -15.339 1.00 41.22 90 ARG A CA 1
ATOM 700 C C . ARG A 1 90 ? -19.764 -5.922 -14.963 1.00 41.22 90 ARG A C 1
ATOM 702 O O . ARG A 1 90 ? -19.673 -6.986 -15.549 1.00 41.22 90 ARG A O 1
ATOM 709 N N . THR A 1 91 ? -20.711 -5.699 -14.055 1.00 41.47 91 THR A N 1
ATOM 710 C CA . THR A 1 91 ? -22.038 -6.339 -14.152 1.00 41.47 91 THR A CA 1
ATOM 711 C C . THR A 1 91 ? -23.102 -5.393 -13.600 1.00 41.47 91 THR A C 1
ATOM 713 O O . THR A 1 91 ? -23.501 -5.443 -12.441 1.00 41.47 91 THR A O 1
ATOM 716 N N . ALA A 1 92 ? -23.579 -4.491 -14.454 1.00 35.66 92 ALA A N 1
ATOM 717 C CA . ALA A 1 92 ? -24.861 -3.840 -14.244 1.00 35.66 92 ALA A CA 1
ATOM 718 C C . ALA A 1 92 ? -25.530 -3.594 -15.601 1.00 35.66 92 ALA A C 1
ATOM 720 O O . ALA A 1 92 ? -25.114 -2.717 -16.348 1.00 35.66 92 ALA A O 1
ATOM 721 N N . LYS A 1 93 ? -26.613 -4.352 -15.816 1.00 33.22 93 LYS A N 1
ATOM 722 C CA . LYS A 1 93 ? -27.716 -4.145 -16.771 1.00 33.22 93 LYS A CA 1
ATOM 723 C C . LYS A 1 93 ? -27.450 -4.493 -18.245 1.00 33.22 93 LYS A C 1
ATOM 725 O O . LYS A 1 93 ? -26.918 -3.673 -18.976 1.00 33.22 93 LYS A O 1
ATOM 730 N N . LEU A 1 94 ? -28.020 -5.618 -18.702 1.00 34.69 94 LEU A N 1
ATOM 731 C CA . LEU A 1 94 ? -29.037 -5.578 -19.763 1.00 34.69 94 LEU A CA 1
ATOM 732 C C . LEU A 1 94 ? -29.936 -6.838 -19.774 1.00 34.69 94 LEU A C 1
ATOM 734 O O . LEU A 1 94 ? -29.546 -7.924 -19.366 1.00 34.69 94 LEU A O 1
ATOM 738 N N . SER A 1 95 ? -31.175 -6.588 -20.179 1.00 33.88 95 SER A N 1
ATOM 739 C CA . SER A 1 95 ? -32.424 -7.356 -20.293 1.00 33.88 95 SER A CA 1
ATOM 740 C C . SER A 1 95 ? -32.440 -8.813 -20.819 1.00 33.88 95 SER A C 1
ATOM 742 O O . SER A 1 95 ? -31.867 -9.110 -21.854 1.00 33.88 95 SER A O 1
ATOM 744 N N . LYS A 1 96 ? -33.292 -9.632 -20.168 1.00 30.50 96 LYS A N 1
ATOM 745 C CA . LYS A 1 96 ? -34.492 -10.350 -20.696 1.00 30.50 96 LYS A CA 1
ATOM 746 C C . LYS A 1 96 ? -34.350 -11.375 -21.860 1.00 30.50 96 LYS A C 1
ATOM 748 O O . LYS A 1 96 ? -34.408 -10.965 -23.005 1.00 30.50 96 LYS A O 1
ATOM 753 N N . ALA A 1 97 ? -34.389 -12.676 -21.484 1.00 32.12 97 ALA A N 1
ATOM 754 C CA . ALA A 1 97 ? -34.990 -13.889 -22.126 1.00 32.12 97 ALA A CA 1
ATOM 755 C C . ALA A 1 97 ? -34.596 -14.282 -23.586 1.00 32.12 97 ALA A C 1
ATOM 757 O O . ALA A 1 97 ? -34.251 -13.392 -24.347 1.00 32.12 97 ALA A O 1
ATOM 758 N N . PRO A 1 98 ? -34.691 -15.568 -24.038 1.00 39.44 98 PRO A N 1
ATOM 759 C CA . PRO A 1 98 ? -35.531 -16.663 -23.531 1.00 39.44 98 PRO A CA 1
ATOM 760 C C . PRO A 1 98 ? -34.857 -18.048 -23.358 1.00 39.44 98 PRO A C 1
ATOM 762 O O . PRO A 1 98 ? -33.675 -18.265 -23.589 1.00 39.44 98 PRO A O 1
ATOM 765 N N . LYS A 1 99 ? -35.698 -18.970 -22.881 1.00 31.97 99 LYS A N 1
ATOM 766 C CA . LYS A 1 99 ? -35.507 -20.370 -22.489 1.00 31.97 99 LYS A CA 1
ATOM 767 C C . LYS A 1 99 ? -35.470 -21.304 -23.708 1.00 31.97 99 LYS A C 1
ATOM 769 O O . LYS A 1 99 ? -36.457 -21.357 -24.432 1.00 31.97 99 LYS A O 1
ATOM 774 N N . THR A 1 100 ? -34.417 -22.109 -23.856 1.00 31.72 100 THR A N 1
ATOM 775 C CA . THR A 1 100 ? -34.387 -23.268 -24.771 1.00 31.72 100 THR A CA 1
ATOM 776 C C . THR A 1 100 ? -33.561 -24.413 -24.180 1.00 31.72 100 THR A C 1
ATOM 778 O O . THR A 1 100 ? -32.357 -24.290 -23.974 1.00 31.72 100 THR A O 1
ATOM 781 N N . THR A 1 101 ? -34.246 -25.518 -23.892 1.00 41.50 101 THR A N 1
ATOM 782 C CA . THR A 1 101 ? -33.725 -26.876 -23.656 1.00 41.50 101 THR A CA 1
ATOM 783 C C . THR A 1 101 ? -33.331 -27.530 -24.985 1.00 41.50 101 THR A C 1
ATOM 785 O O . THR A 1 101 ? -34.017 -27.285 -25.979 1.00 41.50 101 THR A O 1
ATOM 788 N N . PRO A 1 102 ? -32.269 -28.353 -25.024 1.00 40.59 102 PRO A N 1
ATOM 789 C CA . PRO A 1 102 ? -32.443 -29.817 -25.168 1.00 40.59 102 PRO A CA 1
ATOM 790 C C . PRO A 1 102 ? -31.427 -30.618 -24.308 1.00 40.59 102 PRO A C 1
ATOM 792 O O . PRO A 1 102 ? -30.326 -30.152 -24.045 1.00 40.59 102 PRO A O 1
ATOM 795 N N . SER A 1 103 ? -31.824 -31.686 -23.608 1.00 31.75 103 SER A N 1
ATOM 796 C CA . SER A 1 103 ? -31.889 -33.107 -24.029 1.00 31.75 103 SER A CA 1
ATOM 797 C C . SER A 1 103 ? -30.531 -33.791 -24.305 1.00 31.75 103 SER A C 1
ATOM 799 O O . SER A 1 103 ? -29.970 -33.663 -25.383 1.00 31.75 103 SER A O 1
ATOM 801 N N . SER A 1 104 ? -30.059 -34.522 -23.283 1.00 34.91 104 SER A N 1
ATOM 802 C CA . SER A 1 104 ? -29.580 -35.928 -23.261 1.00 34.91 104 SER A CA 1
ATOM 803 C C . SER A 1 104 ? -28.808 -36.568 -24.434 1.00 34.91 104 SER A C 1
ATOM 805 O O . SER A 1 104 ? -29.393 -36.777 -25.491 1.00 34.91 104 SER A O 1
ATOM 807 N N . SER A 1 105 ? -27.609 -37.092 -24.117 1.00 33.81 105 SER A N 1
ATOM 808 C CA . SER A 1 105 ? -27.055 -38.442 -24.442 1.00 33.81 105 SER A CA 1
ATOM 809 C C . SER A 1 105 ? -25.596 -38.502 -23.913 1.00 33.81 105 SER A C 1
ATOM 811 O O . SER A 1 105 ? -24.847 -37.568 -24.183 1.00 33.81 105 SER A O 1
ATOM 813 N N . SER A 1 106 ? -25.194 -39.358 -22.953 1.00 35.59 106 SER A N 1
ATOM 814 C CA . SER A 1 106 ? -24.698 -40.758 -23.107 1.00 35.59 106 SER A CA 1
ATOM 815 C C . SER A 1 106 ? -23.573 -40.852 -24.164 1.00 35.59 106 SER A C 1
ATOM 817 O O . SER A 1 106 ? -23.759 -40.331 -25.251 1.00 35.59 106 SER A O 1
ATOM 819 N N . GLU A 1 107 ? -22.380 -41.436 -24.015 1.00 29.67 107 GLU A N 1
ATOM 820 C CA . GLU A 1 107 ? -21.685 -42.394 -23.129 1.00 29.67 107 GLU A CA 1
ATOM 821 C C . GLU A 1 107 ? -20.171 -42.005 -23.200 1.00 29.67 107 GLU A C 1
ATOM 823 O O . GLU A 1 107 ? -19.818 -41.127 -23.978 1.00 29.67 107 GLU A O 1
ATOM 828 N N . THR A 1 108 ? -19.214 -42.473 -22.396 1.00 35.84 108 THR A N 1
ATOM 829 C CA . THR A 1 108 ? -18.519 -43.760 -22.580 1.00 35.84 108 THR A CA 1
ATOM 830 C C . THR A 1 108 ? -17.516 -44.019 -21.449 1.00 35.84 108 THR A C 1
ATOM 832 O O . THR A 1 108 ? -16.879 -43.115 -20.909 1.00 35.84 108 THR A O 1
ATOM 835 N N . SER A 1 109 ? -17.380 -45.306 -21.165 1.00 35.97 109 SER A N 1
ATOM 836 C CA . SER A 1 109 ? -16.562 -46.016 -20.187 1.00 35.97 109 SER A CA 1
ATOM 837 C C . SER A 1 109 ? -15.039 -45.852 -20.318 1.00 35.97 109 SER A C 1
ATOM 839 O O . SER A 1 109 ? -14.511 -45.652 -21.408 1.00 35.97 109 SER A O 1
ATOM 841 N N . GLY A 1 110 ? -14.328 -46.078 -19.206 1.00 34.59 110 GLY A N 1
ATOM 842 C CA . GLY A 1 110 ? -12.876 -46.286 -19.166 1.00 34.59 110 GLY A CA 1
ATOM 843 C C . GLY A 1 110 ? -12.392 -46.766 -17.792 1.00 34.59 110 GLY A C 1
ATOM 844 O O . GLY A 1 110 ? -12.115 -45.960 -16.910 1.00 34.59 110 GLY A O 1
ATOM 845 N N . SER A 1 111 ? -12.336 -48.086 -17.615 1.00 34.97 111 SER A N 1
ATOM 846 C CA . SER A 1 111 ? -11.903 -48.845 -16.426 1.00 34.97 111 SER A CA 1
ATOM 847 C C . SER A 1 111 ? -10.380 -48.763 -16.180 1.00 34.97 111 SER A C 1
ATOM 849 O O . SER A 1 111 ? -9.624 -48.954 -17.122 1.00 34.97 111 SER A O 1
ATOM 851 N N . GLY A 1 112 ? -9.907 -48.446 -14.960 1.00 32.59 112 GLY A N 1
ATOM 852 C CA . GLY A 1 112 ? -9.226 -49.375 -14.014 1.00 32.59 112 GLY A CA 1
ATOM 853 C C . GLY A 1 112 ? -7.682 -49.414 -14.161 1.00 32.59 112 GLY A C 1
ATOM 854 O O . GLY A 1 112 ? -7.182 -48.868 -15.138 1.00 32.59 112 GLY A O 1
ATOM 855 N N . PRO A 1 113 ? -6.893 -50.121 -13.314 1.00 44.69 113 PRO A N 1
ATOM 856 C CA . PRO A 1 113 ? -6.871 -50.316 -11.849 1.00 44.69 113 PRO A CA 1
ATOM 857 C C . PRO A 1 113 ? -5.572 -49.705 -11.214 1.00 44.69 113 PRO A C 1
ATOM 859 O O . PRO A 1 113 ? -4.696 -49.225 -11.918 1.00 44.69 113 PRO A O 1
ATOM 862 N N . GLY A 1 114 ? -5.440 -49.506 -9.895 1.00 32.78 114 GLY A N 1
ATOM 863 C CA . GLY A 1 114 ? -4.940 -50.493 -8.920 1.00 32.78 114 GLY A CA 1
ATOM 864 C C . GLY A 1 114 ? -3.399 -50.577 -8.867 1.00 32.78 114 GLY A C 1
ATOM 865 O O . GLY A 1 114 ? -2.782 -50.981 -9.842 1.00 32.78 114 GLY A O 1
ATOM 866 N N . GLY A 1 115 ? -2.773 -50.256 -7.726 1.00 31.75 115 GLY A N 1
ATOM 867 C CA . GLY A 1 115 ? -1.336 -50.501 -7.532 1.00 31.75 115 GLY A CA 1
ATOM 868 C C . GLY A 1 115 ? -0.726 -49.775 -6.336 1.00 31.75 115 GLY A C 1
ATOM 869 O O . GLY A 1 115 ? -0.155 -48.700 -6.482 1.00 31.75 115 GLY A O 1
ATOM 870 N N . GLY A 1 116 ? -0.860 -50.359 -5.145 1.00 34.62 116 GLY A N 1
ATOM 871 C CA . GLY A 1 116 ? -0.037 -49.991 -4.000 1.00 34.62 116 GLY A CA 1
ATOM 872 C C . GLY A 1 116 ? 1.347 -50.628 -4.104 1.00 34.62 116 GLY A C 1
ATOM 873 O O . GLY A 1 116 ? 1.468 -51.770 -4.533 1.00 34.62 116 GLY A O 1
ATOM 874 N N . THR A 1 117 ? 2.366 -49.917 -3.634 1.00 36.84 117 THR A N 1
ATOM 875 C CA . THR A 1 117 ? 3.652 -50.513 -3.258 1.00 36.84 117 THR A CA 1
ATOM 876 C C . THR A 1 117 ? 4.240 -49.733 -2.095 1.00 36.84 117 THR A C 1
ATOM 878 O O . THR A 1 117 ? 4.371 -48.511 -2.131 1.00 36.84 117 THR A O 1
ATOM 881 N N . ALA A 1 118 ? 4.526 -50.482 -1.038 1.00 33.47 118 ALA A N 1
ATOM 882 C CA . ALA A 1 118 ? 5.185 -50.061 0.180 1.00 33.47 118 ALA A CA 1
ATOM 883 C C . ALA A 1 118 ? 6.723 -50.108 0.043 1.00 33.47 118 ALA A C 1
ATOM 885 O O . ALA A 1 118 ? 7.243 -50.707 -0.896 1.00 33.47 118 ALA A O 1
ATOM 886 N N . HIS A 1 119 ? 7.382 -49.587 1.091 1.00 32.31 119 HIS A N 1
ATOM 887 C CA . HIS A 1 119 ? 8.788 -49.741 1.525 1.00 32.31 119 HIS A CA 1
ATOM 888 C C . HIS A 1 119 ? 9.813 -48.679 1.060 1.00 32.31 119 HIS A C 1
ATOM 890 O O . HIS A 1 119 ? 9.648 -48.119 -0.017 1.00 32.31 119 HIS A O 1
ATOM 896 N N . PRO A 1 120 ? 10.918 -48.433 1.814 1.00 44.47 120 PRO A N 1
ATOM 897 C CA . PRO A 1 120 ? 11.242 -48.845 3.185 1.00 44.47 120 PRO A CA 1
ATOM 898 C C . PRO A 1 120 ? 11.599 -47.692 4.150 1.00 44.47 120 PRO A C 1
ATOM 900 O O . PRO A 1 120 ? 11.939 -46.567 3.795 1.00 44.47 120 PRO A O 1
ATOM 903 N N . ARG A 1 121 ? 11.545 -48.074 5.425 1.00 37.00 121 ARG A N 1
ATOM 904 C CA . ARG A 1 121 ? 12.042 -47.415 6.632 1.00 37.00 121 ARG A CA 1
ATOM 905 C C . ARG A 1 121 ? 13.575 -47.474 6.657 1.00 37.00 121 ARG A C 1
ATOM 907 O O . ARG A 1 121 ? 14.129 -48.568 6.629 1.00 37.00 121 ARG A O 1
ATOM 914 N N . VAL A 1 122 ? 14.236 -46.327 6.789 1.00 39.59 122 VAL A N 1
ATOM 915 C CA . VAL A 1 122 ? 15.647 -46.225 7.195 1.00 39.59 122 VAL A CA 1
ATOM 916 C C . VAL A 1 122 ? 15.720 -45.455 8.509 1.00 39.59 122 VAL A C 1
ATOM 918 O O . VAL A 1 122 ? 15.146 -44.379 8.655 1.00 39.59 122 VAL A O 1
ATOM 921 N N . SER A 1 123 ? 16.368 -46.076 9.490 1.00 43.16 123 SER A N 1
ATOM 922 C CA . SER A 1 123 ? 16.649 -45.552 10.822 1.00 43.16 123 SER A CA 1
ATOM 923 C C . SER A 1 123 ? 18.161 -45.472 10.997 1.00 43.16 123 SER A C 1
ATOM 925 O O . SER A 1 123 ? 18.828 -46.477 10.783 1.00 43.16 123 SER A O 1
ATOM 927 N N . ALA A 1 124 ? 18.655 -44.300 11.391 1.00 39.31 124 ALA A N 1
ATOM 928 C CA . ALA A 1 124 ? 19.921 -43.996 12.080 1.00 39.31 124 ALA A CA 1
ATOM 929 C C . ALA A 1 124 ? 19.985 -42.452 12.144 1.00 39.31 124 ALA A C 1
ATOM 931 O O . ALA A 1 124 ? 19.667 -41.823 11.143 1.00 39.31 124 ALA A O 1
ATOM 932 N N . GLY A 1 125 ? 20.304 -41.728 13.214 1.00 32.12 125 GLY A N 1
ATOM 933 C CA . GLY A 1 125 ? 20.834 -42.007 14.549 1.00 32.12 125 GLY A CA 1
ATOM 934 C C . GLY A 1 125 ? 21.684 -40.780 14.948 1.00 32.12 125 GLY A C 1
ATOM 935 O O . GLY A 1 125 ? 22.474 -40.375 14.106 1.00 32.12 125 GLY A O 1
ATOM 936 N N . GLY A 1 126 ? 21.490 -40.225 16.163 1.00 37.38 126 GLY A N 1
ATOM 937 C CA . GLY A 1 126 ? 22.333 -39.205 16.854 1.00 37.38 126 GLY A CA 1
ATOM 938 C C . GLY A 1 126 ? 22.439 -37.821 16.184 1.00 37.38 126 GLY A C 1
ATOM 939 O O . GLY A 1 126 ? 22.430 -37.738 14.968 1.00 37.38 126 GLY A O 1
ATOM 940 N N . ASP A 1 127 ? 22.506 -36.655 16.827 1.00 39.72 127 ASP A N 1
ATOM 941 C CA . ASP A 1 127 ? 22.661 -36.202 18.214 1.00 39.72 127 ASP A CA 1
ATOM 942 C C . ASP A 1 127 ? 22.143 -34.734 18.291 1.00 39.72 127 ASP A C 1
ATOM 944 O O . ASP A 1 127 ? 21.760 -34.166 17.270 1.00 39.72 127 ASP A O 1
ATOM 948 N N . ASP A 1 128 ? 22.119 -34.141 19.494 1.00 40.88 128 ASP A N 1
ATOM 949 C CA . ASP A 1 128 ? 21.644 -32.789 19.883 1.00 40.88 128 ASP A CA 1
ATOM 950 C C . ASP A 1 128 ? 20.161 -32.652 20.290 1.00 40.88 128 ASP A C 1
ATOM 952 O O . ASP A 1 128 ? 19.293 -32.128 19.586 1.00 40.88 128 ASP A O 1
ATOM 956 N N . ALA A 1 129 ? 19.887 -33.068 21.531 1.00 41.84 129 ALA A N 1
ATOM 957 C CA . ALA A 1 129 ? 18.642 -32.815 22.249 1.00 41.84 129 ALA A CA 1
ATOM 958 C C . ALA A 1 129 ? 18.490 -31.326 22.630 1.00 41.84 129 ALA A C 1
ATOM 960 O O . ALA A 1 129 ? 18.682 -30.930 23.778 1.00 41.84 129 ALA A O 1
ATOM 961 N N . ALA A 1 130 ? 18.065 -30.502 21.673 1.00 45.16 130 ALA A N 1
ATOM 962 C CA . ALA A 1 130 ? 17.297 -29.303 21.984 1.00 45.16 130 ALA A CA 1
ATOM 963 C C . ALA A 1 130 ? 15.908 -29.740 22.485 1.00 45.16 130 ALA A C 1
ATOM 965 O O . ALA A 1 130 ? 15.194 -30.472 21.797 1.00 45.16 130 ALA A O 1
ATOM 966 N N . ALA A 1 131 ? 15.537 -29.328 23.700 1.00 44.88 131 ALA A N 1
ATOM 967 C CA . ALA A 1 131 ? 14.245 -29.645 24.304 1.00 44.88 131 ALA A CA 1
ATOM 968 C C . ALA A 1 131 ? 13.088 -29.366 23.315 1.00 44.88 131 ALA A C 1
ATOM 970 O O . ALA A 1 131 ? 13.014 -28.260 22.772 1.00 44.88 131 ALA A O 1
ATOM 971 N N . PRO A 1 132 ? 12.185 -30.329 23.052 1.00 47.66 132 PRO A N 1
ATOM 972 C CA . PRO A 1 132 ? 11.092 -30.109 22.119 1.00 47.66 132 PRO A CA 1
ATOM 973 C C . PRO A 1 132 ? 10.138 -29.067 22.704 1.00 47.66 132 PRO A C 1
ATOM 975 O O . PRO A 1 132 ? 9.550 -29.280 23.765 1.00 47.66 132 PRO A O 1
ATOM 978 N N . GLU A 1 133 ? 9.974 -27.939 22.008 1.00 54.31 133 GLU A N 1
ATOM 979 C CA . GLU A 1 133 ? 8.880 -27.005 22.269 1.00 54.31 133 GLU A CA 1
ATOM 980 C C . GLU A 1 133 ? 7.570 -27.803 22.332 1.00 54.31 133 GLU A C 1
ATOM 982 O O . GLU A 1 133 ? 7.235 -28.493 21.368 1.00 54.31 133 GLU A O 1
ATOM 987 N N . ASP A 1 134 ? 6.865 -27.742 23.468 1.00 54.16 134 ASP A N 1
ATOM 988 C CA . ASP A 1 134 ? 5.647 -28.513 23.755 1.00 54.16 134 ASP A CA 1
ATOM 989 C C . ASP A 1 134 ? 4.677 -28.479 22.546 1.00 54.16 134 ASP A C 1
ATOM 991 O O . ASP A 1 134 ? 3.997 -27.465 22.319 1.00 54.16 134 ASP A O 1
ATOM 995 N N . PRO A 1 135 ? 4.577 -29.568 21.749 1.00 61.91 135 PRO A N 1
ATOM 996 C CA . PRO A 1 135 ? 3.833 -29.592 20.484 1.00 61.91 135 PRO A CA 1
ATOM 997 C C . PRO A 1 135 ? 2.311 -29.532 20.692 1.00 61.91 135 PRO A C 1
ATOM 999 O O . PRO A 1 135 ? 1.529 -29.581 19.735 1.00 61.91 135 PRO A O 1
ATOM 1002 N N . GLY A 1 136 ? 1.877 -29.424 21.949 1.00 74.38 136 GLY A N 1
ATOM 1003 C CA . GLY A 1 136 ? 0.494 -29.387 22.372 1.00 74.38 136 GLY A CA 1
ATOM 1004 C C . GLY A 1 136 ? -0.079 -27.998 22.624 1.00 74.38 136 GLY A C 1
ATOM 1005 O O . GLY A 1 136 ? -1.229 -27.949 23.041 1.00 74.38 136 GLY A O 1
ATOM 1006 N N . ARG A 1 137 ? 0.621 -26.870 22.409 1.00 83.94 137 ARG A N 1
ATOM 1007 C CA . ARG A 1 137 ? 0.078 -25.518 22.699 1.00 83.94 137 ARG A CA 1
ATOM 1008 C C . ARG A 1 137 ? -0.006 -24.602 21.482 1.00 83.94 137 ARG A C 1
ATOM 1010 O O . ARG A 1 137 ? 0.825 -24.614 20.587 1.00 83.94 137 ARG A O 1
ATOM 1017 N N . CYS A 1 138 ? -1.042 -23.763 21.458 1.00 86.25 138 CYS A N 1
ATOM 1018 C CA . CYS A 1 138 ? -1.232 -22.765 20.411 1.00 86.25 138 CYS A CA 1
ATOM 1019 C C . CYS A 1 138 ? -0.261 -21.595 20.636 1.00 86.25 138 CYS A C 1
ATOM 1021 O O . CYS A 1 138 ? -0.475 -20.865 21.599 1.00 86.25 138 CYS A O 1
ATOM 1023 N N . PRO A 1 139 ? 0.690 -21.275 19.743 1.00 85.50 139 PRO A N 1
ATOM 1024 C CA . PRO A 1 139 ? 1.623 -20.161 19.951 1.00 85.50 139 PRO A CA 1
ATOM 1025 C C . PRO A 1 139 ? 0.909 -18.804 20.056 1.00 85.50 139 PRO A C 1
ATOM 1027 O O . PRO A 1 139 ? 1.370 -17.906 20.745 1.00 85.50 139 PRO A O 1
ATOM 1030 N N . GLY A 1 140 ? -0.266 -18.658 19.432 1.00 86.62 140 GLY A N 1
ATOM 1031 C CA . GLY A 1 140 ? -1.056 -17.431 19.540 1.00 86.62 140 GLY A CA 1
ATOM 1032 C C . GLY A 1 140 ? -1.701 -17.199 20.914 1.00 86.62 140 GLY A C 1
ATOM 1033 O O . GLY A 1 140 ? -1.742 -16.067 21.371 1.00 86.62 140 GLY A O 1
ATOM 1034 N N . CYS A 1 141 ? -2.250 -18.221 21.580 1.00 88.19 141 CYS A N 1
ATOM 1035 C CA . CYS A 1 141 ? -3.005 -18.040 22.837 1.00 88.19 141 CYS A CA 1
ATOM 1036 C C . CYS A 1 141 ? -2.516 -18.898 24.007 1.00 88.19 141 CYS A C 1
ATOM 1038 O O . CYS A 1 141 ? -3.145 -18.879 25.060 1.00 88.19 141 CYS A O 1
ATOM 1040 N N . GLN A 1 142 ? -1.460 -19.682 23.795 1.00 85.12 142 GLN A N 1
ATOM 1041 C CA . GLN A 1 142 ? -0.804 -20.610 24.723 1.00 85.12 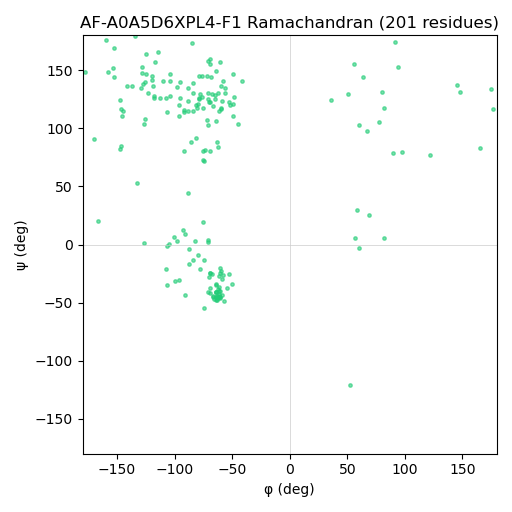142 GLN A CA 1
ATOM 1042 C C . GLN A 1 142 ? -1.710 -21.696 25.336 1.00 85.12 142 GLN A C 1
ATOM 1044 O O . GLN A 1 142 ? -1.276 -22.494 26.171 1.00 85.12 142 GLN A O 1
ATOM 1049 N N . ARG A 1 143 ? -2.971 -21.785 24.889 1.00 83.00 143 ARG A N 1
ATOM 1050 C CA . ARG A 1 143 ? -3.906 -22.846 25.275 1.00 83.00 143 ARG A CA 1
ATOM 1051 C C . ARG A 1 143 ? -3.509 -24.164 24.627 1.00 83.00 143 ARG A C 1
ATOM 1053 O O . ARG A 1 143 ? -3.071 -24.182 23.475 1.00 83.00 143 ARG A O 1
ATOM 1060 N N . ALA A 1 144 ? -3.729 -25.253 25.357 1.00 82.06 144 ALA A N 1
ATOM 1061 C CA . ALA A 1 144 ? -3.520 -26.597 24.849 1.00 82.06 144 ALA A CA 1
ATOM 1062 C C . ALA A 1 144 ? -4.395 -26.858 23.606 1.00 82.06 144 ALA A C 1
ATOM 1064 O O . ALA A 1 144 ? -5.621 -26.738 23.646 1.00 82.06 144 ALA A O 1
ATOM 1065 N N . LEU A 1 145 ? -3.751 -27.225 22.505 1.00 77.00 145 LEU A N 1
ATOM 1066 C CA . LEU A 1 145 ? -4.312 -27.820 21.301 1.00 77.00 145 LEU A CA 1
ATOM 1067 C C . LEU A 1 145 ? -4.633 -29.286 21.615 1.00 77.00 145 LEU A C 1
ATOM 1069 O O . LEU A 1 145 ? -3.909 -30.196 21.220 1.00 77.00 145 LEU A O 1
ATOM 1073 N N . ARG A 1 146 ? -5.684 -29.528 22.404 1.00 71.31 146 ARG A N 1
ATOM 1074 C CA . ARG A 1 146 ? -6.060 -30.893 22.794 1.00 71.31 146 ARG A CA 1
ATOM 1075 C C . ARG A 1 146 ? -6.375 -31.725 21.542 1.00 71.31 146 ARG A C 1
ATOM 1077 O O . ARG A 1 146 ? -7.330 -31.430 20.826 1.00 71.31 146 ARG A O 1
ATOM 1084 N N . ARG A 1 147 ? -5.579 -32.770 21.294 1.00 62.47 147 ARG A N 1
ATOM 1085 C CA . ARG A 1 147 ? -5.917 -33.869 20.381 1.00 62.47 147 ARG A CA 1
ATOM 1086 C C . ARG A 1 147 ? -6.589 -34.958 21.226 1.00 62.47 147 ARG A C 1
ATOM 1088 O O . ARG A 1 147 ? -5.944 -35.518 22.098 1.00 62.47 147 ARG A O 1
ATOM 1095 N N . PHE A 1 148 ? -7.863 -35.220 20.931 1.00 46.00 148 PHE A N 1
ATOM 1096 C CA . PHE A 1 148 ? -8.745 -36.271 21.472 1.00 46.00 148 PHE A CA 1
A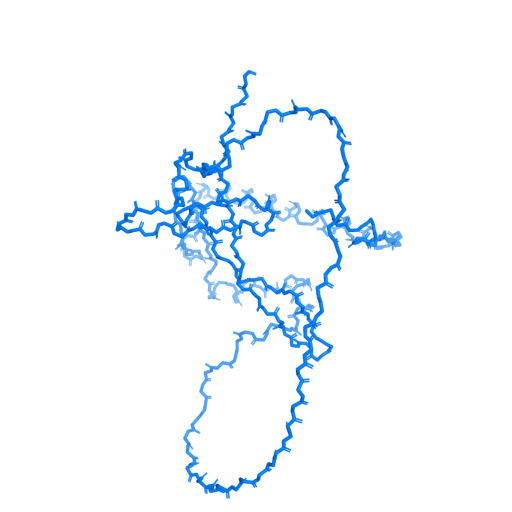TOM 1097 C C . PHE A 1 148 ? -9.414 -36.060 22.850 1.00 46.00 148 PHE A C 1
ATOM 1099 O O . PHE A 1 148 ? -8.774 -35.735 23.842 1.00 46.00 148 PHE A O 1
ATOM 1106 N N . GLY A 1 149 ? -10.735 -36.317 22.867 1.00 48.06 149 GLY A N 1
ATOM 1107 C CA . GLY A 1 149 ? -11.554 -36.601 24.056 1.00 48.06 149 GLY A CA 1
ATOM 1108 C C . GLY A 1 149 ? -12.343 -35.427 24.653 1.00 48.06 149 GLY A C 1
ATOM 1109 O O . GLY A 1 149 ? -11.933 -34.879 25.668 1.00 48.06 149 GLY A O 1
ATOM 1110 N N . GLY A 1 150 ? -13.496 -35.062 24.074 1.00 48.47 150 GLY A N 1
ATOM 1111 C CA . GLY A 1 150 ? -14.486 -34.181 24.723 1.00 48.47 150 GLY A CA 1
ATOM 1112 C C . GLY A 1 150 ? -15.221 -33.237 23.764 1.00 48.47 150 GLY A C 1
ATOM 1113 O O . GLY A 1 150 ? -14.615 -32.678 22.852 1.00 48.47 150 GLY A O 1
ATOM 1114 N N . LEU A 1 151 ? -16.537 -33.094 23.948 1.00 55.56 151 LEU A N 1
ATOM 1115 C CA . LEU A 1 151 ? -17.466 -32.308 23.124 1.00 55.56 151 LEU A CA 1
ATOM 1116 C C . LEU A 1 151 ? -16.954 -30.877 22.850 1.00 55.56 151 LEU A C 1
ATOM 1118 O O . LEU A 1 151 ? -16.927 -30.033 23.741 1.00 55.56 151 LEU A O 1
ATOM 1122 N N . GLY A 1 152 ? -16.583 -30.607 21.592 1.00 55.53 152 GLY A N 1
ATOM 1123 C CA . GLY A 1 152 ? -16.177 -29.283 21.101 1.00 55.53 152 GLY A CA 1
ATOM 1124 C C . GLY A 1 152 ? -14.770 -29.267 20.500 1.00 55.53 152 GLY A C 1
ATOM 1125 O O . GLY A 1 152 ? -13.821 -28.788 21.118 1.00 55.53 152 GLY A O 1
ATOM 1126 N N . ARG A 1 153 ? -14.621 -29.770 19.266 1.00 53.78 153 ARG A N 1
ATOM 1127 C CA . ARG A 1 153 ? -13.347 -29.734 18.526 1.00 53.78 153 ARG A CA 1
ATOM 1128 C C . ARG A 1 153 ? -12.950 -28.280 18.251 1.00 53.78 153 ARG A C 1
ATOM 1130 O O . ARG A 1 153 ? -13.502 -27.647 17.356 1.00 53.78 153 ARG A O 1
ATOM 1137 N N . ALA A 1 154 ? -11.956 -27.749 18.959 1.00 57.31 154 ALA A N 1
ATOM 1138 C CA . ALA A 1 154 ? -11.224 -26.599 18.442 1.00 57.31 154 ALA A CA 1
ATOM 1139 C C . ALA A 1 154 ? -10.376 -27.106 17.269 1.00 57.31 154 ALA A C 1
ATOM 1141 O O . ALA A 1 154 ? -9.370 -27.777 17.490 1.00 57.31 154 ALA A O 1
ATOM 1142 N N . ALA A 1 155 ? -10.808 -26.843 16.033 1.00 69.81 155 ALA A N 1
ATOM 1143 C CA . ALA A 1 155 ? -10.037 -27.207 14.850 1.00 69.81 155 ALA A CA 1
ATOM 1144 C C . ALA A 1 155 ? -8.611 -26.647 14.985 1.00 69.81 155 ALA A C 1
ATOM 1146 O O . ALA A 1 155 ? -8.414 -25.448 15.222 1.00 69.81 155 ALA A O 1
ATOM 1147 N N . VAL A 1 156 ? -7.630 -27.544 14.912 1.00 83.38 156 VAL A N 1
ATOM 1148 C CA . VAL A 1 156 ? -6.216 -27.188 14.854 1.00 83.38 156 VAL A CA 1
ATOM 1149 C C . VAL A 1 156 ? -5.882 -27.011 13.385 1.00 83.38 156 VAL A C 1
ATOM 1151 O O . VAL A 1 156 ? -6.107 -27.920 12.590 1.00 83.38 156 VAL A O 1
ATOM 1154 N N . VAL A 1 157 ? -5.365 -25.842 13.026 1.00 88.25 157 VAL A N 1
ATOM 1155 C CA . VAL A 1 157 ? -4.963 -25.533 11.653 1.00 88.25 157 VAL A CA 1
ATOM 1156 C C . VAL A 1 157 ? -3.480 -25.200 11.618 1.00 88.25 157 VAL A C 1
ATOM 1158 O O . VAL A 1 157 ? -2.950 -24.563 12.532 1.00 88.25 157 VAL A O 1
ATOM 1161 N N . ALA A 1 158 ? -2.792 -25.643 10.571 1.00 90.50 158 ALA A N 1
ATOM 1162 C CA . ALA A 1 158 ? -1.395 -25.299 10.353 1.00 90.50 158 ALA A CA 1
ATOM 1163 C C . ALA A 1 158 ? -1.306 -23.937 9.659 1.00 90.50 158 ALA A C 1
ATOM 1165 O O . ALA A 1 158 ? -1.957 -23.702 8.641 1.00 90.50 158 ALA A O 1
ATOM 1166 N N . CYS A 1 159 ? -0.484 -23.038 10.196 1.00 91.00 159 CYS A N 1
ATOM 1167 C CA . CYS A 1 159 ? -0.165 -21.793 9.513 1.00 91.00 159 CYS A CA 1
ATOM 1168 C C . CYS A 1 159 ? 0.609 -22.100 8.226 1.00 91.00 159 CYS A C 1
ATOM 1170 O O . CYS A 1 159 ? 1.659 -22.736 8.268 1.00 91.00 159 CYS A O 1
ATOM 1172 N N . TRP A 1 160 ? 0.138 -21.609 7.085 1.00 92.62 160 TRP A N 1
ATOM 1173 C CA . TRP A 1 160 ? 0.804 -21.818 5.803 1.00 92.62 160 TRP A CA 1
ATOM 1174 C C . TRP A 1 160 ? 2.190 -21.156 5.753 1.00 92.62 160 TRP A C 1
ATOM 1176 O O . TRP A 1 160 ? 3.124 -21.723 5.194 1.00 92.62 160 TRP A O 1
ATOM 1186 N N . CYS A 1 161 ? 2.348 -20.003 6.413 1.00 89.25 161 CYS A N 1
ATOM 1187 C CA . CYS A 1 161 ? 3.608 -19.259 6.461 1.00 89.25 161 CYS A CA 1
ATOM 1188 C C . CYS A 1 161 ? 4.656 -19.912 7.384 1.00 89.25 161 CYS A C 1
ATOM 1190 O O . CYS A 1 161 ? 5.762 -20.225 6.945 1.00 89.25 161 CYS A O 1
ATOM 1192 N N . CYS A 1 162 ? 4.315 -20.158 8.656 1.00 89.44 162 CYS A N 1
ATOM 1193 C CA . CYS A 1 162 ? 5.279 -20.623 9.665 1.00 89.44 162 CYS A CA 1
ATOM 1194 C C . CYS A 1 162 ? 5.160 -22.109 10.034 1.00 89.44 162 CYS A C 1
ATOM 1196 O O . CYS A 1 162 ? 5.890 -22.575 10.900 1.00 89.44 162 CYS A O 1
ATOM 1198 N N . ARG A 1 163 ? 4.225 -22.852 9.425 1.00 89.12 163 ARG A N 1
ATOM 1199 C CA . ARG A 1 163 ? 3.944 -24.287 9.655 1.00 89.12 163 ARG A CA 1
ATOM 1200 C C . ARG A 1 163 ? 3.537 -24.681 11.083 1.00 89.12 163 ARG A C 1
ATOM 1202 O O . ARG A 1 163 ? 3.162 -25.828 11.305 1.00 89.12 163 ARG A O 1
ATOM 1209 N N . ARG A 1 164 ? 3.513 -23.746 12.038 1.00 87.75 164 ARG A N 1
ATOM 1210 C CA . ARG A 1 164 ? 3.052 -23.990 13.414 1.00 87.75 164 ARG A CA 1
ATOM 1211 C C . ARG A 1 164 ? 1.545 -24.254 13.462 1.00 87.75 164 ARG A C 1
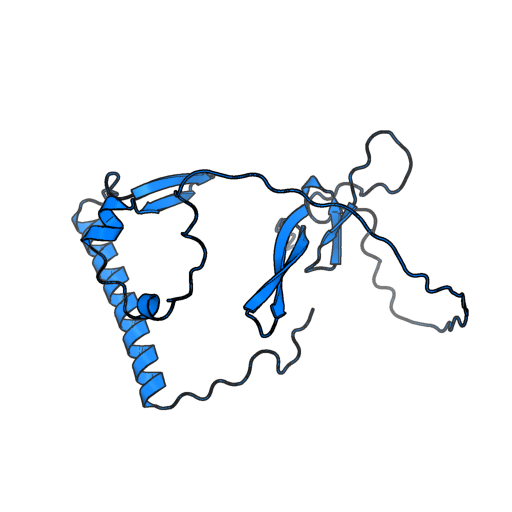ATOM 1213 O O . ARG A 1 164 ? 0.768 -23.629 12.738 1.00 87.75 164 ARG A O 1
ATOM 1220 N N . SER A 1 165 ? 1.139 -25.145 14.362 1.00 89.56 165 SER A N 1
ATOM 1221 C CA . SER A 1 165 ? -0.269 -25.438 14.643 1.00 89.56 165 SER A CA 1
ATOM 1222 C C . SER A 1 165 ? -0.885 -24.345 15.518 1.00 89.56 165 SER A C 1
ATOM 1224 O O . SER A 1 165 ? -0.334 -24.003 16.560 1.00 89.56 165 SER A O 1
ATOM 1226 N N . VAL A 1 166 ? -2.035 -23.799 15.126 1.00 89.88 166 VAL A N 1
ATOM 1227 C CA . VAL A 1 166 ? -2.791 -22.802 15.900 1.00 89.88 166 VAL A CA 1
ATOM 1228 C C . VAL A 1 166 ? -4.244 -23.240 16.054 1.00 89.88 166 VAL A C 1
ATOM 1230 O O . VAL A 1 166 ? -4.783 -23.966 15.220 1.00 89.88 166 VAL A O 1
ATOM 1233 N N . CYS A 1 167 ? -4.907 -22.800 17.125 1.00 89.25 167 CYS A N 1
ATOM 1234 C CA . CYS A 1 167 ? -6.351 -22.992 17.235 1.00 89.25 167 CYS A CA 1
ATOM 1235 C C . CYS A 1 167 ? -7.080 -22.107 16.215 1.00 89.25 167 CYS A C 1
ATOM 1237 O O . CYS A 1 167 ? -6.580 -21.038 15.861 1.00 89.25 167 CYS A O 1
ATOM 1239 N N . ALA A 1 168 ? -8.293 -22.495 15.818 1.00 87.31 168 ALA A N 1
ATOM 1240 C CA . ALA A 1 168 ? -9.126 -21.726 14.888 1.00 87.31 168 ALA A CA 1
ATOM 1241 C C . ALA A 1 168 ? -9.278 -20.234 15.260 1.00 87.31 168 ALA A C 1
ATOM 1243 O O . ALA A 1 168 ? -9.287 -19.379 14.385 1.00 87.31 168 ALA A O 1
ATOM 1244 N N . LYS A 1 169 ? -9.312 -19.887 16.559 1.00 89.25 169 LYS A N 1
ATOM 1245 C CA . LYS A 1 169 ? -9.387 -18.483 17.027 1.00 89.25 169 LYS A CA 1
ATOM 1246 C C . LYS A 1 169 ? -8.115 -17.670 16.768 1.00 89.25 169 LYS A C 1
ATOM 1248 O O . LYS A 1 169 ? -8.161 -16.445 16.749 1.00 89.25 169 LYS A O 1
ATOM 1253 N N . CYS A 1 170 ? -6.977 -18.341 16.647 1.00 91.38 170 CYS A N 1
ATOM 1254 C CA . CYS A 1 170 ? -5.682 -17.732 16.359 1.00 91.38 170 CYS A CA 1
ATOM 1255 C C . CYS A 1 170 ? -5.296 -17.888 14.883 1.00 91.38 170 CYS A C 1
ATOM 1257 O O . CYS A 1 170 ? -4.171 -17.548 14.518 1.00 91.38 170 CYS A O 1
ATOM 1259 N N . ALA A 1 171 ? -6.200 -18.401 14.050 1.00 91.44 171 ALA A N 1
ATOM 1260 C CA . ALA A 1 171 ? -6.021 -18.527 12.619 1.00 91.44 171 ALA A CA 1
ATOM 1261 C C . ALA A 1 171 ? -6.826 -17.456 11.879 1.00 91.44 171 ALA A C 1
ATOM 1263 O O . ALA A 1 171 ? -7.911 -17.067 12.299 1.00 91.44 171 ALA A O 1
ATOM 1264 N N . SER A 1 172 ? -6.289 -16.998 10.755 1.00 92.75 172 SER A N 1
ATOM 1265 C CA . SER A 1 172 ? -7.003 -16.185 9.775 1.00 92.75 172 SER A CA 1
ATOM 1266 C C . SER A 1 172 ? -6.948 -16.876 8.423 1.00 92.75 172 SER A C 1
ATOM 1268 O O . SER A 1 172 ? -5.874 -17.287 7.989 1.00 92.75 172 SER A O 1
ATOM 1270 N N . GLU A 1 173 ? -8.092 -17.018 7.765 1.00 94.31 173 GLU A N 1
ATOM 1271 C CA . GLU A 1 173 ? -8.170 -17.553 6.408 1.00 94.31 173 GLU A CA 1
ATOM 1272 C C . GLU A 1 173 ? -8.019 -16.420 5.396 1.00 94.31 173 GLU A C 1
ATOM 1274 O O . GLU A 1 173 ? -8.622 -15.354 5.540 1.00 94.31 173 GLU A O 1
ATOM 1279 N N . ARG A 1 174 ? -7.197 -16.633 4.368 1.00 93.38 174 ARG A N 1
ATOM 1280 C CA . ARG A 1 174 ? -7.027 -15.691 3.260 1.00 93.38 174 ARG A CA 1
ATOM 1281 C C . ARG A 1 174 ? -7.002 -16.447 1.944 1.00 93.38 174 ARG A C 1
ATOM 1283 O O . ARG A 1 174 ? -6.339 -17.475 1.837 1.00 93.38 174 ARG A O 1
ATOM 1290 N N . LYS A 1 175 ? -7.700 -15.919 0.940 1.00 94.88 175 LYS A N 1
ATOM 1291 C CA . LYS A 1 175 ? -7.577 -16.381 -0.444 1.00 94.88 175 LYS A CA 1
ATOM 1292 C C . LYS A 1 175 ? -6.335 -15.746 -1.047 1.00 94.88 175 LYS A C 1
ATOM 1294 O O . LYS A 1 175 ? -6.267 -14.522 -1.120 1.00 94.88 175 LYS A O 1
ATOM 1299 N N . LEU A 1 176 ? -5.365 -16.562 -1.436 1.00 93.50 176 LEU A N 1
ATOM 1300 C CA . LEU A 1 176 ? -4.179 -16.116 -2.158 1.00 93.50 176 LEU A CA 1
ATOM 1301 C C . LEU A 1 176 ? -4.247 -16.621 -3.595 1.00 93.50 176 LEU A C 1
ATOM 1303 O O . LEU A 1 176 ? -4.673 -17.753 -3.826 1.00 93.50 176 LEU A O 1
ATOM 1307 N N . VAL A 1 177 ? -3.832 -15.784 -4.543 1.00 94.19 177 VAL A N 1
ATOM 1308 C CA . VAL A 1 177 ? -3.521 -16.233 -5.903 1.00 94.19 177 VAL A CA 1
ATOM 1309 C C . VAL A 1 177 ? -2.237 -17.050 -5.806 1.00 94.19 177 VAL A C 1
ATOM 1311 O O . VAL A 1 177 ? -1.248 -16.576 -5.252 1.00 94.19 177 VAL A O 1
ATOM 1314 N N . VAL A 1 178 ? -2.290 -18.298 -6.255 1.00 92.94 178 VAL A N 1
ATOM 1315 C CA . VAL A 1 178 ? -1.165 -19.243 -6.199 1.00 92.94 178 VAL A CA 1
ATOM 1316 C C . VAL A 1 178 ? -0.576 -19.470 -7.586 1.00 92.94 178 VAL A C 1
ATOM 1318 O O . VAL A 1 178 ? 0.574 -19.877 -7.681 1.00 92.94 178 VAL A O 1
ATOM 1321 N N . ASP A 1 179 ? -1.348 -19.191 -8.637 1.00 91.12 179 ASP A N 1
ATOM 1322 C CA . ASP A 1 179 ? -0.904 -19.320 -10.019 1.00 91.12 179 ASP A CA 1
ATOM 1323 C C . ASP A 1 179 ? -1.677 -18.366 -10.940 1.00 91.12 179 ASP A C 1
ATOM 1325 O O . ASP A 1 179 ? -2.834 -18.021 -10.657 1.00 91.12 179 ASP A O 1
ATOM 1329 N N . VAL A 1 180 ? -1.028 -17.959 -12.028 1.00 92.12 180 VAL A N 1
ATOM 1330 C CA . VAL A 1 180 ? -1.601 -17.160 -13.115 1.00 92.12 180 VAL A CA 1
ATOM 1331 C C . VAL A 1 180 ? -1.337 -17.920 -14.406 1.00 92.12 180 VAL A C 1
ATOM 1333 O O . VAL A 1 180 ? -0.199 -18.004 -14.861 1.00 92.12 180 VAL A O 1
ATOM 1336 N N . ALA A 1 181 ? -2.389 -18.492 -14.980 1.00 90.81 181 ALA A N 1
ATOM 1337 C CA . ALA A 1 181 ? -2.291 -19.231 -16.225 1.00 90.81 181 ALA A CA 1
ATOM 1338 C C . ALA A 1 181 ? -1.981 -18.286 -17.409 1.00 90.81 181 ALA A C 1
ATOM 1340 O O . ALA A 1 181 ? -2.239 -17.080 -17.323 1.00 90.81 181 ALA A O 1
ATOM 1341 N N . PRO A 1 182 ? -1.446 -18.806 -18.531 1.00 87.06 182 PRO A N 1
ATOM 1342 C CA . PRO A 1 182 ? -1.059 -17.992 -19.690 1.00 87.06 182 PRO A CA 1
ATOM 1343 C C . PRO A 1 182 ? -2.213 -17.207 -20.330 1.00 87.06 182 PRO A C 1
ATOM 1345 O O . PRO A 1 182 ? -1.990 -16.184 -20.968 1.00 87.06 182 PRO A O 1
ATOM 1348 N N . ASP A 1 183 ? -3.448 -17.674 -20.152 1.00 92.50 183 ASP A N 1
ATOM 1349 C CA . ASP A 1 183 ? -4.686 -17.019 -20.591 1.00 92.50 183 ASP A CA 1
ATOM 1350 C C . ASP A 1 183 ? -5.180 -15.934 -19.611 1.00 92.50 183 ASP A C 1
ATOM 1352 O O . ASP A 1 183 ? -6.241 -15.339 -19.805 1.00 92.50 183 ASP A O 1
ATOM 1356 N N . GLY A 1 184 ? -4.417 -15.670 -18.548 1.00 87.88 184 GLY A N 1
ATOM 1357 C CA . GLY A 1 184 ? -4.766 -14.732 -17.488 1.00 87.88 184 GLY A CA 1
ATOM 1358 C C . GLY A 1 184 ? -5.709 -15.310 -16.432 1.00 87.88 184 GLY A C 1
ATOM 1359 O O . GLY A 1 184 ? -6.134 -14.570 -15.538 1.00 87.88 184 GLY A O 1
ATOM 1360 N N . ALA A 1 185 ? -6.047 -16.606 -16.482 1.00 91.00 185 ALA A N 1
ATOM 1361 C CA . ALA A 1 185 ? -6.865 -17.220 -15.444 1.00 91.00 185 ALA A CA 1
ATOM 1362 C C . ALA A 1 185 ? -6.100 -17.288 -14.110 1.00 91.00 185 ALA A C 1
ATOM 1364 O O . ALA A 1 185 ? -4.965 -17.756 -14.026 1.00 91.00 185 ALA A O 1
ATOM 1365 N N . LEU A 1 186 ? -6.733 -16.819 -13.032 1.00 95.50 186 LEU A N 1
ATOM 1366 C CA . LEU A 1 186 ? -6.133 -16.778 -11.697 1.00 95.50 186 LEU A CA 1
ATOM 1367 C C . LEU A 1 186 ? -6.557 -17.998 -10.878 1.00 95.50 186 LEU A C 1
ATOM 1369 O O . LEU A 1 186 ? -7.736 -18.154 -10.550 1.00 95.50 186 LEU A O 1
ATOM 1373 N N . THR A 1 187 ? -5.595 -18.809 -10.440 1.00 95.88 187 THR A N 1
ATOM 1374 C CA . THR A 1 187 ? -5.866 -19.895 -9.492 1.00 95.88 187 THR A CA 1
ATOM 1375 C C . THR A 1 187 ? -5.741 -19.374 -8.070 1.00 95.88 187 THR A C 1
ATOM 1377 O O . THR A 1 187 ? -4.657 -19.013 -7.611 1.00 95.88 187 THR A O 1
ATOM 1380 N N . GLN A 1 188 ? -6.851 -19.362 -7.335 1.00 95.50 188 GLN A N 1
ATOM 1381 C CA . GLN A 1 188 ? -6.879 -18.945 -5.933 1.00 95.50 188 GLN A CA 1
ATOM 1382 C C . GLN A 1 188 ? -6.992 -20.141 -4.986 1.00 95.50 188 GLN A C 1
ATOM 1384 O O . GLN A 1 188 ? -7.759 -21.071 -5.232 1.00 95.50 188 GLN A O 1
ATOM 1389 N N . ARG A 1 189 ? -6.283 -20.094 -3.853 1.00 95.38 189 ARG A N 1
ATOM 1390 C CA . ARG A 1 189 ? -6.436 -21.057 -2.751 1.00 95.38 189 ARG A CA 1
ATOM 1391 C C . ARG A 1 189 ? -6.670 -20.343 -1.428 1.00 95.38 189 ARG A C 1
ATOM 1393 O O . ARG A 1 189 ? -6.019 -19.346 -1.122 1.00 95.38 189 ARG A O 1
ATOM 1400 N N . THR A 1 190 ? -7.590 -20.873 -0.627 1.00 95.56 190 THR A N 1
ATOM 1401 C CA . THR A 1 190 ? -7.794 -20.427 0.754 1.00 95.56 190 THR A CA 1
ATOM 1402 C C . THR A 1 190 ? -6.732 -21.060 1.643 1.00 95.56 190 THR A C 1
ATOM 1404 O O . THR A 1 190 ? -6.629 -22.281 1.716 1.00 95.56 190 THR A O 1
ATOM 1407 N N . LEU A 1 191 ? -5.944 -20.229 2.316 1.00 94.12 191 LEU A N 1
ATOM 1408 C CA . LEU A 1 191 ? -4.845 -20.635 3.183 1.00 94.12 191 LEU A CA 1
ATOM 1409 C C . LEU A 1 191 ? -5.030 -20.034 4.579 1.00 94.12 191 LEU A C 1
ATOM 1411 O O . LEU A 1 191 ? -5.539 -18.920 4.724 1.00 94.12 191 LEU A O 1
ATOM 1415 N N . SER A 1 192 ? -4.609 -20.760 5.614 1.00 93.69 192 SER A N 1
ATOM 1416 C CA . SER A 1 192 ? -4.700 -20.313 7.008 1.00 93.69 192 SER A CA 1
ATOM 1417 C C . SER A 1 192 ? -3.372 -19.727 7.487 1.00 93.69 192 SER A C 1
ATOM 1419 O O . SER A 1 192 ? -2.313 -20.313 7.282 1.00 93.69 192 SER A O 1
ATOM 1421 N N . PHE A 1 193 ? -3.416 -18.596 8.185 1.00 93.25 193 PHE A N 1
ATOM 1422 C CA . PHE A 1 193 ? -2.250 -17.902 8.735 1.00 93.25 193 PHE A CA 1
ATOM 1423 C C . PHE A 1 193 ? -2.433 -17.678 10.229 1.00 93.25 193 PHE A C 1
ATOM 1425 O O . PHE A 1 193 ? -3.523 -17.306 10.666 1.00 93.25 193 PHE A O 1
ATOM 1432 N N . CYS A 1 194 ? -1.372 -17.851 11.018 1.00 91.38 194 CYS A N 1
ATOM 1433 C CA . CYS A 1 194 ? -1.398 -17.450 12.417 1.00 91.38 194 CYS A CA 1
ATOM 1434 C C . CYS A 1 194 ? -1.611 -15.934 12.513 1.00 91.38 194 CYS A C 1
ATOM 1436 O O . CYS A 1 194 ? -0.916 -15.149 11.867 1.00 91.38 194 CYS A O 1
ATOM 1438 N N . ILE A 1 195 ? -2.561 -15.518 13.343 1.00 90.81 195 ILE A N 1
ATOM 1439 C CA . ILE A 1 195 ? -2.700 -14.123 13.743 1.00 90.81 195 ILE A CA 1
ATOM 1440 C C . ILE A 1 195 ? -1.525 -13.861 14.681 1.00 90.81 195 ILE A C 1
ATOM 1442 O O . ILE A 1 195 ? -1.497 -14.399 15.790 1.00 90.81 195 ILE A O 1
ATOM 1446 N N . ALA A 1 196 ? -0.525 -13.114 14.210 1.00 74.25 196 ALA A N 1
ATOM 1447 C CA . ALA A 1 196 ? 0.634 -12.770 15.018 1.00 74.25 196 ALA A CA 1
ATOM 1448 C C . ALA A 1 196 ? 0.160 -12.170 16.350 1.00 74.25 196 ALA A C 1
ATOM 1450 O O . ALA A 1 196 ? -0.539 -11.156 16.377 1.00 74.25 196 ALA A O 1
ATOM 1451 N N . ARG A 1 197 ? 0.531 -12.813 17.456 1.00 65.00 197 ARG A N 1
ATOM 1452 C CA . ARG A 1 197 ? 0.702 -12.117 18.723 1.00 65.00 197 ARG A CA 1
ATOM 1453 C C . ARG A 1 197 ? 2.193 -12.066 18.929 1.00 65.00 197 ARG A C 1
ATOM 1455 O O . ARG A 1 197 ? 2.830 -13.105 19.061 1.00 65.00 197 ARG A O 1
ATOM 1462 N N . THR A 1 198 ? 2.743 -10.868 18.893 1.00 46.69 198 THR A N 1
ATOM 1463 C CA . THR A 1 198 ? 4.061 -10.599 19.442 1.00 46.69 198 THR A CA 1
ATOM 1464 C C . THR A 1 198 ? 3.980 -10.888 20.941 1.00 46.69 198 THR A C 1
ATOM 1466 O O . THR A 1 198 ? 3.705 -9.995 21.736 1.00 46.69 198 THR A O 1
ATOM 1469 N N . SER A 1 199 ? 4.138 -12.146 21.359 1.00 48.31 199 SER A N 1
ATOM 1470 C CA . SER A 1 199 ? 4.625 -12.407 22.708 1.00 48.31 199 SER A CA 1
ATOM 1471 C C . SER A 1 199 ? 6.114 -12.103 22.660 1.00 48.31 199 SER A C 1
ATOM 1473 O O . SER A 1 199 ? 6.940 -12.984 22.449 1.00 48.31 199 SER A O 1
ATOM 1475 N N . THR A 1 200 ? 6.439 -10.818 22.743 1.00 44.34 200 THR A N 1
ATOM 1476 C CA . THR A 1 200 ? 7.762 -10.365 23.147 1.00 44.34 200 THR A CA 1
ATOM 1477 C C . THR A 1 200 ? 7.958 -10.837 24.583 1.00 44.34 200 THR A C 1
ATOM 1479 O O . THR A 1 200 ? 7.580 -10.150 25.524 1.00 44.34 200 THR A O 1
ATOM 1482 N N . SER A 1 201 ? 8.474 -12.048 24.756 1.00 46.09 201 SER A N 1
ATOM 1483 C CA . SER A 1 201 ? 9.271 -12.380 25.931 1.00 46.09 201 SER A CA 1
ATOM 1484 C C . SER A 1 201 ? 10.717 -12.110 25.535 1.00 46.09 201 SER A C 1
ATOM 1486 O O . SER A 1 201 ? 11.420 -13.008 25.080 1.00 46.09 201 SER A O 1
ATOM 1488 N N . ALA A 1 202 ? 11.098 -10.836 25.584 1.00 40.66 202 ALA A N 1
ATOM 1489 C CA . ALA A 1 202 ? 12.496 -10.461 25.687 1.00 40.66 202 ALA A CA 1
ATOM 1490 C C . ALA A 1 202 ? 12.766 -10.330 27.189 1.00 40.66 202 ALA A C 1
ATOM 1492 O O . ALA A 1 202 ? 12.114 -9.523 27.854 1.00 40.66 202 ALA A O 1
ATOM 1493 N N . THR A 1 203 ? 13.608 -11.228 27.691 1.00 36.62 203 THR A N 1
ATOM 1494 C CA . THR A 1 203 ? 14.202 -11.191 29.030 1.00 36.62 203 THR A CA 1
ATOM 1495 C C . THR A 1 203 ? 15.314 -10.154 29.052 1.00 36.62 203 THR A C 1
ATOM 1497 O O . THR A 1 203 ? 16.013 -10.053 28.018 1.00 36.62 203 THR A O 1
#

Radius of gyration: 28.16 Å; Cα contacts (8 Å, |Δi|>4): 139; chains: 1; bounding box: 58×76×54 Å

pLDDT: mean 70.51, std 24.23, range [29.67, 98.31]

Sequence (203 aa):
MRLPDEAMPTLYLTRDEELAVEREASAVVMETAAAFEAFVAGGRAFPKHQWKQVKERASFRVYRSRRSFAAMDAAPPAYLSSAQGSVFSRTAKLSKAPKTTPSSSSETSGSGPGGGTAHPRVSAGGDDAAAPEDPGRCPGCQRALRRFGGLGRAAVVACWCCRRSVCAKCASERKLVVDVAPDGALTQRTLSFCIARTSTSAT

Foldseek 3Di:
DDQPPPNDPDDDDDPVRVVVVVVVVVVVVVVVVVVVVVCVVVVVDDPCVQWDFDDDDDPDTDIDGDPVNCVPPDPPPPVVVVPPPPPPDDDDDDDDDDDDDDDDDDDDDDDDDDDDDDDDDDDDDDDDDPDDDPLQAAPQPRDGQDDDDDPDHQDWFAAPVPRRTHGPVQKDWDWDFPDQDPVRDTDIDIGIHGNDDPPPPDD

Mean predicted aligned error: 20.54 Å